Protein AF-A0A610GBL5-F1 (afdb_monomer)

Solvent-accessible surface area (backbone atoms only — not comparable to full-atom values): 10624 Å² total; per-residue (Å²): 136,81,53,73,69,58,50,52,52,52,50,52,52,53,51,49,52,53,35,52,54,45,35,47,36,26,63,68,76,56,54,44,40,83,82,50,72,67,36,58,50,41,52,72,41,75,64,66,95,53,73,44,85,98,52,92,62,32,81,66,45,58,30,41,46,46,45,34,47,49,48,52,48,11,59,70,69,38,27,82,77,74,44,53,68,66,57,16,37,18,52,47,48,25,49,51,53,28,50,40,50,48,49,25,48,46,35,53,29,46,40,33,32,64,74,62,62,57,34,68,68,55,19,51,51,51,42,52,51,51,54,46,50,39,62,58,74,40,74,51,94,58,91,91,62,54,61,29,78,82,62,66,90,44,44,54,44,40,42,65,44,50,48,52,50,32,52,51,51,22,50,51,43,46,44,67,70,42,48,78,68,64,32,69,70,49,32,74,73,64,44,93,87,111

Sequence (194 aa):
MISFNKSKILTCGLFAIISAISLYFFLVSHPTVIISGDDWGNLTSTRALYPQWGIANPIKVMPELGYPLFAKLSTALIMPLGFGFLESFSIITAIFITILLSLFLHQLFQLFNVNLSAGFLRSSIFVVFFYASIFFIFLKEGNHENLYMLWEVNITCFYHYIAPALINSALSIFVIRNYRNFDVNILKRNGVWY

Radius of gyration: 19.19 Å; Cα contacts (8 Å, |Δi|>4): 189; chains: 1; bounding box: 52×37×55 Å

Structure (mmCIF, N/CA/C/O backbone):
data_AF-A0A610GBL5-F1
#
_entry.id   AF-A0A610GBL5-F1
#
loop_
_atom_site.group_PDB
_atom_site.id
_atom_site.type_symbol
_atom_site.label_atom_id
_atom_site.label_alt_id
_atom_site.label_comp_id
_atom_site.label_asym_id
_atom_site.label_entity_id
_atom_site.label_seq_id
_atom_site.pdbx_PDB_ins_code
_atom_site.Cartn_x
_atom_site.Cartn_y
_atom_site.Cartn_z
_atom_site.occupancy
_atom_site.B_iso_or_equiv
_atom_site.auth_seq_id
_atom_site.auth_comp_id
_atom_site.auth_asym_id
_atom_site.auth_atom_id
_atom_site.pdbx_PDB_model_num
ATOM 1 N N . MET A 1 1 ? -5.645 7.699 31.328 1.00 49.62 1 MET A N 1
ATOM 2 C CA . MET A 1 1 ? -6.366 8.306 30.185 1.00 49.62 1 MET A CA 1
ATOM 3 C C . MET A 1 1 ? -5.338 9.017 29.310 1.00 49.62 1 MET A C 1
ATOM 5 O O . MET A 1 1 ? -4.659 9.903 29.810 1.00 49.62 1 MET A O 1
ATOM 9 N N . ILE A 1 2 ? -5.117 8.578 28.068 1.00 58.38 2 ILE A N 1
ATOM 10 C CA . ILE A 1 2 ? -4.202 9.265 27.136 1.00 58.38 2 ILE A CA 1
ATOM 11 C C . ILE A 1 2 ? -4.967 10.463 26.556 1.00 58.38 2 ILE A C 1
ATOM 13 O O . ILE A 1 2 ? -6.107 10.292 26.133 1.00 58.38 2 ILE A O 1
ATOM 17 N N . SER A 1 3 ? -4.379 11.664 26.550 1.00 68.88 3 SER A N 1
ATOM 18 C CA . SER A 1 3 ? -5.025 12.829 25.929 1.00 68.88 3 SER A CA 1
ATOM 19 C C . SER A 1 3 ? -5.222 12.600 24.424 1.00 68.88 3 SER A C 1
ATOM 21 O O . SER A 1 3 ? -4.402 11.946 23.776 1.00 68.88 3 SER A O 1
ATOM 23 N N . PHE A 1 4 ? -6.300 13.143 23.850 1.00 67.50 4 PHE A N 1
ATOM 24 C CA . PHE A 1 4 ? -6.658 12.936 22.438 1.00 67.50 4 PHE A CA 1
ATOM 25 C C . PHE A 1 4 ? -5.490 13.235 21.480 1.00 67.50 4 PHE A C 1
ATOM 27 O O . PHE A 1 4 ? -5.189 12.445 20.584 1.00 67.50 4 PHE A O 1
ATOM 34 N N . ASN A 1 5 ? -4.756 14.321 21.739 1.00 76.69 5 ASN A N 1
ATOM 35 C CA . ASN A 1 5 ? -3.609 14.723 20.927 1.00 76.69 5 ASN A CA 1
ATOM 36 C C . ASN A 1 5 ? -2.437 13.727 21.033 1.00 76.69 5 ASN A C 1
ATOM 38 O O . ASN A 1 5 ? -1.815 13.373 20.033 1.00 76.69 5 ASN A O 1
ATOM 42 N N . LYS A 1 6 ? -2.189 13.184 22.233 1.00 79.50 6 LYS A N 1
ATOM 43 C CA . LYS A 1 6 ? -1.160 12.160 22.461 1.00 79.50 6 LYS A CA 1
ATOM 44 C C . LYS A 1 6 ? -1.513 10.842 21.763 1.00 79.50 6 LYS A C 1
ATOM 46 O O . LYS A 1 6 ? -0.636 10.223 21.176 1.00 79.50 6 LYS A O 1
ATOM 51 N N . SER A 1 7 ? -2.787 10.444 21.758 1.00 80.50 7 SER A N 1
ATOM 52 C CA . SER A 1 7 ? -3.253 9.247 21.038 1.00 80.50 7 SER A CA 1
ATOM 53 C C . SER A 1 7 ? -3.040 9.367 19.524 1.00 80.50 7 SER A C 1
ATOM 55 O O . SER A 1 7 ? -2.555 8.435 18.882 1.00 80.50 7 SER A O 1
ATOM 57 N N . LYS A 1 8 ? -3.321 10.545 18.952 1.00 86.81 8 LYS A N 1
ATOM 58 C CA . LYS A 1 8 ? -3.101 10.815 17.526 1.00 86.81 8 LYS A CA 1
ATOM 59 C C . LYS A 1 8 ? -1.619 10.730 17.154 1.00 86.81 8 LYS A C 1
ATOM 61 O O . LYS A 1 8 ? -1.282 10.038 16.200 1.00 86.81 8 LYS A O 1
ATOM 66 N N . ILE A 1 9 ? -0.741 11.360 17.938 1.00 92.19 9 ILE A N 1
ATOM 67 C CA . ILE A 1 9 ? 0.716 11.304 17.727 1.00 92.19 9 ILE A CA 1
ATOM 68 C C . ILE A 1 9 ? 1.224 9.860 17.799 1.00 92.19 9 ILE A C 1
ATOM 70 O O . ILE A 1 9 ? 1.968 9.430 16.923 1.00 92.19 9 ILE A O 1
ATOM 74 N N . LEU A 1 10 ? 0.788 9.093 18.802 1.00 93.19 10 LEU A N 1
ATOM 75 C CA . LEU A 1 10 ? 1.173 7.686 18.943 1.00 93.19 10 LEU A CA 1
ATOM 76 C C . LEU A 1 10 ? 0.673 6.830 17.773 1.00 93.19 10 LEU A C 1
ATOM 78 O O . LEU A 1 10 ? 1.396 5.955 17.306 1.00 93.19 10 LEU A O 1
ATOM 82 N N . THR A 1 11 ? -0.531 7.106 17.268 1.00 93.19 11 THR A N 1
ATOM 83 C CA . THR A 1 11 ? -1.074 6.437 16.077 1.00 93.19 11 THR A CA 1
ATOM 84 C C . THR A 1 11 ? -0.221 6.755 14.846 1.00 93.19 11 THR A C 1
ATOM 86 O O . THR A 1 11 ? 0.186 5.841 14.136 1.00 93.19 11 THR A O 1
ATOM 89 N N . CYS A 1 12 ? 0.118 8.029 14.615 1.00 94.69 12 CYS A N 1
ATOM 90 C CA . CYS A 1 12 ? 1.006 8.418 13.516 1.00 94.69 12 CYS A CA 1
ATOM 91 C C . CYS A 1 12 ? 2.384 7.755 13.635 1.00 94.69 12 CYS A C 1
ATOM 93 O O . CYS A 1 12 ? 2.897 7.247 12.643 1.00 94.69 12 CYS A O 1
ATOM 95 N N . GLY A 1 13 ? 2.957 7.713 14.842 1.00 96.62 13 GLY A N 1
ATOM 96 C CA . GLY A 1 13 ? 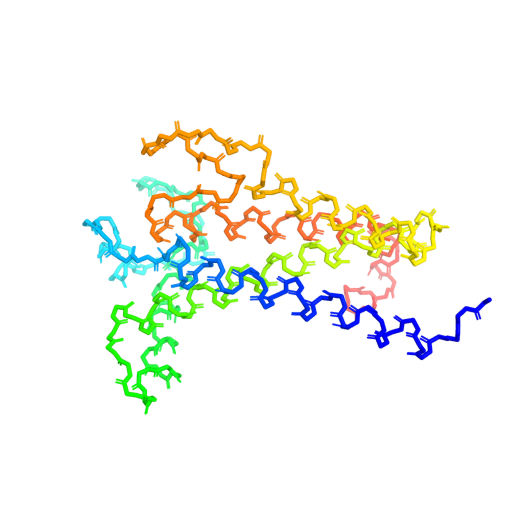4.232 7.043 15.101 1.00 96.62 13 GLY A CA 1
ATOM 97 C C . GLY A 1 13 ? 4.187 5.549 14.775 1.00 96.62 13 GLY A C 1
ATOM 98 O O . GLY A 1 13 ? 5.071 5.050 14.084 1.00 96.62 13 GLY A O 1
ATOM 99 N N . LEU A 1 14 ? 3.126 4.849 15.192 1.00 96.25 14 LEU A N 1
ATOM 100 C CA . LEU A 1 14 ? 2.917 3.434 14.868 1.00 96.25 14 LEU A CA 1
ATOM 101 C C . LEU A 1 14 ? 2.904 3.193 13.351 1.00 96.25 14 LEU A C 1
ATOM 103 O O . LEU A 1 14 ? 3.637 2.338 12.858 1.00 96.25 14 LEU A O 1
ATOM 107 N N . PHE A 1 15 ? 2.103 3.956 12.604 1.00 97.31 15 PHE A N 1
ATOM 108 C CA . PHE A 1 15 ? 1.987 3.776 11.154 1.00 97.31 15 PHE A CA 1
ATOM 109 C C . PHE A 1 15 ? 3.223 4.244 10.383 1.00 97.31 15 PHE A C 1
ATOM 111 O O . PHE A 1 15 ? 3.525 3.668 9.340 1.00 97.31 15 PHE A O 1
ATOM 118 N N . ALA A 1 16 ? 3.976 5.219 10.898 1.00 97.06 16 ALA A N 1
ATOM 119 C CA . ALA A 1 16 ? 5.267 5.600 10.333 1.00 97.06 16 ALA A CA 1
ATOM 120 C C . ALA A 1 16 ? 6.283 4.455 10.457 1.00 97.06 16 ALA A C 1
ATOM 122 O O . ALA A 1 16 ? 6.958 4.137 9.482 1.00 97.06 16 ALA A O 1
ATOM 123 N N . ILE A 1 17 ? 6.337 3.785 11.615 1.00 96.88 17 ILE A N 1
ATOM 124 C CA . ILE A 1 17 ? 7.208 2.621 11.833 1.00 96.88 17 ILE A CA 1
ATOM 125 C C . ILE A 1 17 ? 6.797 1.457 10.923 1.00 96.88 17 ILE A C 1
ATOM 127 O O . ILE A 1 17 ? 7.646 0.905 10.229 1.00 96.88 17 ILE A O 1
ATOM 131 N N . ILE A 1 18 ? 5.503 1.115 10.874 1.00 96.00 18 ILE A N 1
ATOM 132 C CA . ILE A 1 18 ? 4.984 0.058 9.985 1.00 96.00 18 ILE A CA 1
ATOM 133 C C . ILE A 1 18 ? 5.337 0.357 8.524 1.00 96.00 18 ILE A C 1
ATOM 135 O O . ILE A 1 18 ? 5.847 -0.517 7.824 1.00 96.00 18 ILE A O 1
ATOM 139 N N . SER A 1 19 ? 5.125 1.599 8.080 1.00 97.06 19 SER A N 1
ATOM 140 C CA . SER A 1 19 ? 5.459 2.024 6.717 1.00 97.06 19 SER A CA 1
ATOM 141 C C . SER A 1 19 ? 6.959 1.932 6.445 1.00 97.06 19 SER A C 1
ATOM 143 O O . SER A 1 19 ? 7.347 1.439 5.395 1.00 97.06 19 SER A O 1
ATOM 145 N N . ALA A 1 20 ? 7.811 2.354 7.382 1.00 96.75 20 ALA A N 1
ATOM 146 C CA . ALA A 1 20 ? 9.262 2.293 7.218 1.00 96.75 20 ALA A CA 1
ATOM 147 C C . ALA A 1 20 ? 9.769 0.847 7.091 1.00 96.75 20 ALA A C 1
ATOM 149 O O . ALA A 1 20 ? 10.575 0.557 6.210 1.00 96.75 20 ALA A O 1
ATOM 150 N N . ILE A 1 21 ? 9.259 -0.067 7.925 1.00 94.94 21 ILE A N 1
ATOM 151 C CA . ILE A 1 21 ? 9.605 -1.495 7.858 1.00 94.94 21 ILE A CA 1
ATOM 152 C C . ILE A 1 21 ? 9.108 -2.102 6.540 1.00 94.94 21 ILE A C 1
ATOM 154 O O . ILE A 1 21 ? 9.864 -2.799 5.871 1.00 94.94 21 ILE A O 1
ATOM 158 N N . SER A 1 22 ? 7.864 -1.811 6.145 1.00 94.44 22 SER A N 1
ATOM 159 C CA . SER A 1 22 ? 7.277 -2.307 4.890 1.00 94.44 22 SER A CA 1
ATOM 160 C C . SER A 1 22 ? 8.059 -1.817 3.674 1.00 94.44 22 SER A C 1
ATOM 162 O O . SER A 1 22 ? 8.362 -2.589 2.769 1.00 94.44 22 SER A O 1
ATOM 164 N N . LEU A 1 23 ? 8.432 -0.536 3.671 1.00 95.31 23 LEU A N 1
ATOM 165 C CA . LEU A 1 23 ? 9.191 0.068 2.587 1.00 95.31 23 LEU A CA 1
ATOM 166 C C . LEU A 1 23 ? 10.589 -0.544 2.494 1.00 95.31 23 LEU A C 1
ATOM 168 O O . LEU A 1 23 ? 11.016 -0.912 1.406 1.00 95.31 23 LEU A O 1
ATOM 172 N N . TYR A 1 24 ? 11.281 -0.719 3.624 1.00 93.69 24 TYR A N 1
ATOM 173 C CA . TYR A 1 24 ? 12.561 -1.428 3.653 1.00 93.69 24 TYR A CA 1
ATOM 174 C C . TYR A 1 24 ? 12.425 -2.854 3.104 1.00 93.69 24 TYR A C 1
ATOM 176 O O . TYR A 1 24 ? 13.243 -3.290 2.295 1.00 93.69 24 TYR A O 1
ATOM 184 N N . PHE A 1 25 ? 11.366 -3.565 3.493 1.00 91.12 25 PHE A N 1
ATOM 185 C CA . PHE A 1 25 ? 11.106 -4.916 3.018 1.00 91.12 25 PHE A CA 1
ATOM 186 C C . PHE A 1 25 ? 10.945 -4.963 1.489 1.00 91.12 25 PHE A C 1
ATOM 188 O O . PHE A 1 25 ? 11.657 -5.721 0.835 1.00 91.12 25 PHE A O 1
ATOM 195 N N . PHE A 1 26 ? 10.093 -4.111 0.908 1.00 91.62 26 PHE A N 1
ATOM 196 C CA . PHE A 1 26 ? 9.844 -4.079 -0.541 1.00 91.62 26 PHE A CA 1
ATOM 197 C C . PHE A 1 26 ? 10.932 -3.386 -1.372 1.00 91.62 26 PHE A C 1
ATOM 199 O O . PHE A 1 26 ? 10.896 -3.483 -2.593 1.00 91.62 26 PHE A O 1
ATOM 206 N N . LEU A 1 27 ? 11.887 -2.686 -0.755 1.00 92.56 27 LEU A N 1
ATOM 207 C CA . LEU A 1 27 ? 13.039 -2.108 -1.460 1.00 92.56 27 LEU A CA 1
ATOM 208 C C . LEU A 1 27 ? 14.280 -3.000 -1.395 1.00 92.56 27 LEU A C 1
ATOM 210 O O . LEU A 1 27 ? 15.041 -3.051 -2.356 1.00 92.56 27 LEU A O 1
ATOM 214 N N . VAL A 1 28 ? 14.505 -3.667 -0.261 1.00 89.19 28 VAL A N 1
ATOM 215 C CA . VAL A 1 28 ? 15.781 -4.336 0.035 1.00 89.19 28 VAL A CA 1
ATOM 216 C C . VAL A 1 28 ? 15.618 -5.843 0.179 1.00 89.19 28 VAL A C 1
ATOM 218 O O . VAL A 1 28 ? 16.390 -6.595 -0.403 1.00 89.19 28 VAL A O 1
ATOM 221 N N . SER A 1 29 ? 14.634 -6.304 0.957 1.00 86.19 29 SER A N 1
ATOM 222 C CA . SER A 1 29 ? 14.498 -7.736 1.276 1.00 86.19 29 SER A CA 1
ATOM 223 C C . SER A 1 29 ? 13.831 -8.531 0.152 1.00 86.19 29 SER A C 1
ATOM 225 O O . SER A 1 29 ? 14.249 -9.644 -0.148 1.00 86.19 29 SER A O 1
ATOM 227 N N . HIS A 1 30 ? 12.796 -7.963 -0.468 1.00 85.94 30 HIS A N 1
ATOM 228 C CA . HIS A 1 30 ? 12.044 -8.580 -1.557 1.00 85.94 30 HIS A CA 1
ATOM 229 C C . HIS A 1 30 ? 11.631 -7.517 -2.593 1.00 85.94 30 HIS A C 1
ATOM 231 O O . HIS A 1 30 ? 10.461 -7.120 -2.645 1.00 85.94 30 HIS A O 1
ATOM 237 N N . PRO A 1 31 ? 12.593 -7.006 -3.386 1.00 85.88 31 PRO A N 1
ATOM 238 C CA . PRO A 1 31 ? 12.362 -5.894 -4.298 1.00 85.88 31 PRO A CA 1
ATOM 239 C C . PRO A 1 31 ? 11.321 -6.213 -5.376 1.00 85.88 31 PRO A C 1
ATOM 241 O O . PRO A 1 31 ? 11.353 -7.274 -5.998 1.00 85.88 31 PRO A O 1
ATOM 244 N N . THR A 1 32 ? 10.414 -5.269 -5.634 1.00 85.56 32 THR A N 1
ATOM 245 C CA . THR A 1 32 ? 9.395 -5.387 -6.689 1.00 85.56 32 THR A CA 1
ATOM 246 C C . THR A 1 32 ? 9.985 -4.997 -8.043 1.00 85.56 32 THR A C 1
ATOM 248 O O . THR A 1 32 ? 9.971 -3.828 -8.417 1.00 85.56 32 THR A O 1
ATOM 251 N N . VAL A 1 33 ? 10.534 -5.958 -8.784 1.00 88.06 33 VAL A N 1
ATOM 252 C CA . VAL A 1 33 ? 11.268 -5.701 -10.037 1.00 88.06 33 VAL A CA 1
ATOM 253 C C . VAL A 1 33 ? 10.574 -6.281 -11.267 1.00 88.06 33 VAL A C 1
ATOM 255 O O . VAL A 1 33 ? 9.900 -7.305 -11.194 1.00 88.06 33 VAL A O 1
ATOM 258 N N . ILE A 1 34 ? 10.771 -5.623 -12.413 1.00 89.88 34 ILE A N 1
ATOM 259 C CA . ILE A 1 34 ? 10.395 -6.133 -13.739 1.00 89.88 34 ILE A CA 1
ATOM 260 C C . ILE A 1 34 ? 11.325 -7.294 -14.083 1.00 89.88 34 ILE A C 1
ATOM 262 O O . ILE A 1 34 ? 12.538 -7.101 -14.161 1.00 89.88 34 ILE A O 1
ATOM 266 N N . ILE A 1 35 ? 10.760 -8.477 -14.320 1.00 88.69 35 ILE A N 1
ATOM 267 C CA . ILE A 1 35 ? 11.544 -9.700 -14.555 1.00 88.69 35 ILE A CA 1
ATOM 268 C C . ILE A 1 35 ? 11.027 -10.550 -15.715 1.00 88.69 35 ILE A C 1
ATOM 270 O O . ILE A 1 35 ? 11.721 -11.464 -16.154 1.00 88.69 35 ILE A O 1
ATOM 274 N N . SER A 1 36 ? 9.829 -10.273 -16.230 1.00 88.81 36 SER A N 1
ATOM 275 C CA . SER A 1 36 ? 9.162 -11.128 -17.212 1.00 88.81 36 SER A CA 1
ATOM 276 C C . SER A 1 36 ? 8.648 -10.359 -18.430 1.00 88.81 36 SER A C 1
ATOM 278 O O . SER A 1 36 ? 8.439 -9.147 -18.394 1.00 88.81 36 SER A O 1
ATOM 280 N N . GLY A 1 37 ? 8.399 -11.083 -19.526 1.00 86.62 37 GLY A N 1
ATOM 281 C CA . GLY A 1 37 ? 7.731 -10.520 -20.704 1.00 86.62 37 GLY A CA 1
ATOM 282 C C . GLY A 1 37 ? 6.305 -10.033 -20.415 1.00 86.62 37 GLY A C 1
ATOM 283 O O . GLY A 1 37 ? 5.854 -9.089 -21.057 1.00 86.62 37 GLY A O 1
ATOM 284 N N . ASP A 1 38 ? 5.629 -10.618 -19.420 1.00 85.06 38 ASP A N 1
ATOM 285 C CA . ASP A 1 38 ? 4.313 -10.159 -18.956 1.00 85.06 38 ASP A CA 1
ATOM 286 C C . ASP A 1 38 ? 4.405 -8.748 -18.353 1.00 85.06 38 ASP A C 1
ATOM 288 O O . ASP A 1 38 ? 3.589 -7.883 -18.667 1.00 85.06 38 ASP A O 1
ATOM 292 N N . ASP A 1 39 ? 5.470 -8.460 -17.598 1.00 89.06 39 ASP A N 1
ATOM 293 C CA . ASP A 1 39 ? 5.719 -7.117 -17.065 1.00 89.06 39 ASP A CA 1
ATOM 294 C C . ASP A 1 39 ? 5.905 -6.083 -18.182 1.00 89.06 39 ASP A C 1
ATOM 296 O O . ASP A 1 39 ? 5.305 -5.010 -18.159 1.00 89.06 39 ASP A O 1
ATOM 300 N N . TRP A 1 40 ? 6.684 -6.407 -19.211 1.00 88.25 40 TRP A N 1
ATOM 301 C CA . TRP A 1 40 ? 6.863 -5.508 -20.354 1.00 88.25 40 TRP A CA 1
ATOM 302 C C . TRP A 1 40 ? 5.579 -5.331 -21.182 1.00 88.25 40 TRP A C 1
ATOM 304 O O . TRP A 1 40 ? 5.294 -4.231 -21.666 1.00 88.25 40 TRP A O 1
ATOM 314 N N . GLY A 1 41 ? 4.772 -6.386 -21.315 1.00 86.44 41 GLY A N 1
ATOM 315 C CA . GLY A 1 41 ? 3.483 -6.337 -22.005 1.00 86.44 41 GLY A CA 1
ATOM 316 C C . GLY A 1 41 ? 2.478 -5.418 -21.308 1.00 86.44 41 GLY A C 1
ATOM 317 O O . GLY A 1 41 ? 1.871 -4.560 -21.955 1.00 86.44 41 GLY A O 1
ATOM 318 N N . ASN A 1 42 ? 2.341 -5.532 -19.985 1.00 84.69 42 ASN A N 1
ATOM 319 C CA . ASN A 1 42 ? 1.413 -4.704 -19.209 1.00 84.69 42 ASN A CA 1
ATOM 320 C C . ASN A 1 42 ? 1.876 -3.242 -19.085 1.00 84.69 42 ASN A C 1
ATOM 322 O O . ASN A 1 42 ? 1.046 -2.355 -18.918 1.00 84.69 42 ASN A O 1
ATOM 326 N N . LEU A 1 43 ? 3.179 -2.956 -19.212 1.00 85.06 43 LEU A N 1
ATOM 327 C CA . LEU A 1 43 ? 3.709 -1.582 -19.253 1.00 85.06 43 LEU A CA 1
ATOM 328 C C . LEU A 1 43 ? 3.237 -0.794 -20.479 1.00 85.06 43 LEU A C 1
ATOM 330 O O . LEU A 1 43 ? 3.023 0.417 -20.410 1.00 85.06 43 LEU A O 1
ATOM 334 N N . THR A 1 44 ? 3.134 -1.478 -21.616 1.00 80.56 44 THR A N 1
ATOM 335 C CA . THR A 1 44 ? 2.843 -0.865 -22.920 1.00 80.56 44 THR A CA 1
ATOM 336 C C . THR A 1 44 ? 1.363 -0.927 -23.282 1.00 80.56 44 THR A C 1
ATOM 338 O O . THR A 1 44 ? 0.888 -0.128 -24.089 1.00 80.56 44 THR A O 1
ATOM 341 N N . SER A 1 45 ? 0.623 -1.844 -22.663 1.00 76.69 45 SER A N 1
ATOM 342 C CA . SER A 1 45 ? -0.801 -2.035 -22.906 1.00 76.69 45 SER A CA 1
ATOM 343 C C . SER A 1 45 ? -1.632 -1.079 -22.056 1.00 76.69 45 SER A C 1
ATOM 345 O O . SER A 1 45 ? -1.584 -1.124 -20.831 1.00 76.69 45 SER A O 1
ATOM 347 N N . THR A 1 46 ? -2.445 -0.244 -22.700 1.00 72.00 46 THR A N 1
ATOM 348 C CA . THR A 1 46 ? -3.505 0.523 -22.035 1.00 72.00 46 THR A CA 1
ATOM 349 C C . THR A 1 46 ? -4.870 0.024 -22.498 1.00 72.00 46 THR A C 1
ATOM 351 O O . THR A 1 46 ? -5.057 -0.350 -23.658 1.00 72.00 46 THR A O 1
ATOM 354 N N . ARG A 1 47 ? -5.841 -0.015 -21.584 1.00 71.12 47 ARG A N 1
ATOM 355 C CA . ARG A 1 47 ? -7.232 -0.397 -21.874 1.00 71.12 47 ARG A CA 1
ATOM 356 C C . ARG A 1 47 ? -8.206 0.595 -21.253 1.00 71.12 47 ARG A C 1
ATOM 358 O O . ARG A 1 47 ? -7.819 1.500 -20.518 1.00 71.12 47 ARG A O 1
ATOM 365 N N . ALA A 1 48 ? -9.479 0.458 -21.606 1.00 74.06 48 ALA A N 1
ATOM 366 C CA . ALA A 1 48 ? -10.522 1.321 -21.080 1.00 74.06 48 ALA A CA 1
ATOM 367 C C . ALA A 1 48 ? -10.876 0.976 -19.619 1.00 74.06 48 ALA A C 1
ATOM 369 O O . ALA A 1 48 ? -10.701 -0.155 -19.178 1.00 74.06 48 ALA A O 1
ATOM 370 N N . LEU A 1 49 ? -11.433 1.953 -18.893 1.00 73.62 49 LEU A N 1
ATOM 371 C CA . LEU A 1 49 ? -11.887 1.877 -17.490 1.00 73.62 49 LEU A CA 1
ATOM 372 C C . LEU A 1 49 ? -13.142 0.994 -17.274 1.00 73.62 49 LEU A C 1
ATOM 374 O O . LEU A 1 49 ? -13.950 1.263 -16.388 1.00 73.62 49 LEU A O 1
ATOM 378 N N . TYR A 1 50 ? -13.359 -0.032 -18.094 1.00 77.56 50 TYR A N 1
ATOM 379 C CA . TYR A 1 50 ? -14.516 -0.920 -17.994 1.00 77.56 50 TYR A CA 1
ATOM 380 C C . TYR A 1 50 ? -14.144 -2.361 -18.362 1.00 77.56 50 TYR A C 1
ATOM 382 O O . TYR A 1 50 ? -13.224 -2.557 -19.158 1.00 77.56 50 TYR A O 1
ATOM 390 N N . PRO A 1 51 ? -14.859 -3.371 -17.828 1.00 77.94 51 PRO A N 1
ATOM 391 C CA . PRO A 1 51 ? -14.660 -4.760 -18.222 1.00 77.94 51 PRO A CA 1
ATOM 392 C C . PRO A 1 51 ? -14.823 -4.941 -19.730 1.00 77.94 51 PRO A C 1
ATOM 394 O O . PRO A 1 51 ? -15.814 -4.504 -20.319 1.00 77.94 51 PRO A O 1
ATOM 397 N N . GLN A 1 52 ? -13.858 -5.597 -20.361 1.00 79.50 52 GLN A N 1
ATOM 398 C CA . GLN A 1 52 ? -13.818 -5.772 -21.808 1.00 79.50 52 GLN A CA 1
ATOM 399 C C . GLN A 1 52 ? -13.967 -7.259 -22.144 1.00 79.50 52 GLN A C 1
ATOM 401 O O . GLN A 1 52 ? -13.156 -8.091 -21.747 1.00 79.50 52 GLN A O 1
ATOM 406 N N . TRP A 1 53 ? -15.028 -7.607 -22.869 1.00 82.00 53 TRP A N 1
ATOM 407 C CA . TRP A 1 53 ? -15.346 -8.990 -23.224 1.00 82.00 53 TRP A CA 1
ATOM 408 C C . TRP A 1 53 ? -14.374 -9.566 -24.265 1.00 82.00 53 TRP A C 1
ATOM 410 O O . TRP A 1 53 ? -13.894 -8.851 -25.140 1.00 82.00 53 TRP A O 1
ATOM 420 N N . GLY A 1 54 ? -14.122 -10.878 -24.198 1.00 81.56 54 GLY A N 1
ATOM 421 C CA . GLY A 1 54 ? -13.372 -11.613 -25.229 1.00 81.56 54 GLY A CA 1
ATOM 422 C C . GLY A 1 54 ? -11.845 -11.483 -25.174 1.00 81.56 54 GLY A C 1
ATOM 423 O O . GLY A 1 54 ? -11.169 -11.958 -26.081 1.00 81.56 54 GLY A O 1
ATOM 424 N N . ILE A 1 55 ? -11.291 -10.874 -24.123 1.00 78.75 55 ILE A N 1
ATOM 425 C CA . ILE A 1 55 ? -9.840 -10.728 -23.929 1.00 78.75 55 ILE A CA 1
ATOM 426 C C . ILE A 1 55 ? -9.336 -11.558 -22.746 1.00 78.75 55 ILE A C 1
ATOM 428 O O . ILE A 1 55 ? -10.109 -11.994 -21.893 1.00 78.75 55 ILE A O 1
ATOM 432 N N . ALA A 1 56 ? -8.014 -11.713 -22.650 1.00 70.56 56 ALA A N 1
ATOM 433 C CA . ALA A 1 56 ? -7.379 -12.238 -21.448 1.00 70.56 56 ALA A CA 1
ATOM 434 C C . ALA A 1 56 ? -7.649 -11.307 -20.250 1.00 70.56 56 ALA A C 1
ATOM 436 O O . ALA A 1 56 ? -7.307 -10.124 -20.301 1.00 70.56 56 ALA A O 1
ATOM 437 N N . ASN A 1 57 ? -8.233 -11.868 -19.184 1.00 73.81 57 ASN A N 1
ATOM 438 C CA . ASN A 1 57 ? -8.607 -11.191 -17.935 1.00 73.81 57 ASN A CA 1
ATOM 439 C C . ASN A 1 57 ? -9.646 -10.055 -18.086 1.00 73.81 57 ASN A C 1
ATOM 441 O O . ASN A 1 57 ? -9.380 -8.920 -17.700 1.00 73.81 57 ASN A O 1
ATOM 445 N N . PRO A 1 58 ? -10.867 -10.348 -18.566 1.00 69.69 58 PRO A N 1
ATOM 446 C CA . PRO A 1 58 ? -11.859 -9.336 -18.952 1.00 69.69 58 PRO A CA 1
ATOM 447 C C . PRO A 1 58 ? -12.380 -8.471 -17.791 1.00 69.69 58 PRO A C 1
ATOM 449 O O . PRO A 1 58 ? -12.966 -7.419 -18.028 1.00 69.69 58 PRO A O 1
ATOM 452 N N . ILE A 1 59 ? -12.188 -8.918 -16.545 1.00 68.62 59 ILE A N 1
ATOM 453 C CA . ILE A 1 59 ? -12.631 -8.231 -15.322 1.00 68.62 59 ILE A CA 1
ATOM 454 C C . ILE A 1 59 ? -11.524 -7.416 -14.637 1.00 68.62 59 ILE A C 1
ATOM 456 O O . ILE A 1 59 ? -11.809 -6.702 -13.676 1.00 68.62 59 ILE A O 1
ATOM 460 N N . LYS A 1 60 ? -10.265 -7.539 -15.077 1.00 70.50 60 LYS A N 1
ATOM 461 C CA . LYS A 1 60 ? -9.160 -6.753 -14.523 1.00 70.50 60 LYS A CA 1
ATOM 462 C C . LYS A 1 60 ? -9.223 -5.359 -15.154 1.00 70.50 60 LYS A C 1
ATOM 464 O O . LYS A 1 60 ? -9.289 -5.225 -16.369 1.00 70.50 60 LYS A O 1
ATOM 469 N N . VAL A 1 61 ? -9.365 -4.345 -14.299 1.00 62.84 61 VAL A N 1
ATOM 470 C CA . VAL A 1 61 ? -9.465 -2.926 -14.704 1.00 62.84 61 VAL A CA 1
ATOM 471 C C . VAL A 1 61 ? -8.350 -2.097 -14.067 1.00 62.84 61 VAL A C 1
ATOM 473 O O . VAL A 1 61 ? -7.873 -1.124 -14.645 1.00 62.84 61 VAL A O 1
ATOM 476 N N . MET A 1 62 ? -7.938 -2.457 -12.847 1.00 69.00 62 MET A N 1
ATOM 477 C CA . MET A 1 62 ? -6.895 -1.738 -12.123 1.00 69.00 62 MET A CA 1
ATOM 478 C C . MET A 1 62 ? -5.508 -1.845 -12.772 1.00 69.00 62 MET A C 1
ATOM 480 O O . MET A 1 62 ? -4.842 -0.812 -12.854 1.00 69.00 62 MET A O 1
ATOM 484 N N . PRO A 1 63 ? -5.018 -3.019 -13.199 1.00 59.28 63 PRO A N 1
ATOM 485 C CA . PRO A 1 63 ? -3.630 -3.095 -13.620 1.00 59.28 63 PRO A CA 1
ATOM 486 C C . PRO A 1 63 ? -3.342 -2.480 -14.985 1.00 59.28 63 PRO A C 1
ATOM 488 O O . PRO A 1 63 ? -2.296 -1.866 -15.154 1.00 59.28 63 PRO A O 1
ATOM 491 N N . GLU A 1 64 ? -4.289 -2.515 -15.914 1.00 62.66 64 GLU A N 1
ATOM 492 C CA . GLU A 1 64 ? -4.143 -1.984 -17.276 1.00 62.66 64 GLU A CA 1
ATOM 493 C C . GLU A 1 64 ? -4.140 -0.444 -17.330 1.00 62.66 64 GLU A C 1
ATOM 495 O O . GLU A 1 64 ? -3.925 0.164 -18.381 1.00 62.66 64 GLU A O 1
ATOM 500 N N . LEU A 1 65 ? -4.375 0.193 -16.180 1.00 68.81 65 LEU A N 1
ATOM 501 C CA . LEU A 1 65 ? -4.310 1.639 -15.978 1.00 68.81 65 LEU A CA 1
ATOM 502 C C . LEU A 1 65 ? -3.292 2.009 -14.912 1.00 68.81 65 LEU A C 1
ATOM 504 O O . LEU A 1 65 ? -2.508 2.931 -15.114 1.00 68.81 65 LEU A O 1
ATOM 508 N N . GLY A 1 66 ? -3.282 1.283 -13.795 1.00 78.00 66 GLY A N 1
ATOM 509 C CA . GLY A 1 66 ? -2.338 1.482 -12.707 1.00 78.00 66 GLY A CA 1
ATOM 510 C C . GLY A 1 66 ? -0.910 1.251 -13.174 1.00 78.00 66 GLY A C 1
ATOM 511 O O . GLY A 1 66 ? -0.061 2.112 -12.985 1.00 78.00 66 GLY A O 1
ATOM 512 N N . TYR A 1 67 ? -0.639 0.146 -13.857 1.00 84.44 67 TYR A N 1
ATOM 513 C CA . TYR A 1 67 ? 0.725 -0.225 -14.208 1.00 84.44 67 TYR A CA 1
ATOM 514 C C . TYR A 1 67 ? 1.404 0.791 -15.153 1.00 84.44 67 TYR A C 1
ATOM 516 O O . TYR A 1 67 ? 2.459 1.325 -14.788 1.00 84.44 67 TYR A O 1
ATOM 524 N N . PRO A 1 68 ? 0.781 1.213 -16.277 1.00 88.06 68 PRO A N 1
ATOM 525 C CA . PRO A 1 68 ? 1.336 2.278 -17.117 1.00 88.06 68 PRO A CA 1
ATOM 526 C C . PRO A 1 68 ? 1.338 3.655 -16.432 1.00 88.06 68 PRO A C 1
ATOM 528 O O . PRO A 1 68 ? 2.217 4.478 -16.695 1.00 88.06 68 PRO A O 1
ATOM 531 N N . LEU A 1 69 ? 0.368 3.940 -15.552 1.00 89.00 69 LEU A N 1
ATOM 532 C CA . LEU A 1 69 ? 0.327 5.189 -14.785 1.00 89.00 69 LEU A CA 1
ATOM 533 C C . LEU A 1 69 ? 1.516 5.293 -13.828 1.00 89.00 69 LEU A C 1
ATOM 535 O O . LEU A 1 69 ? 2.209 6.308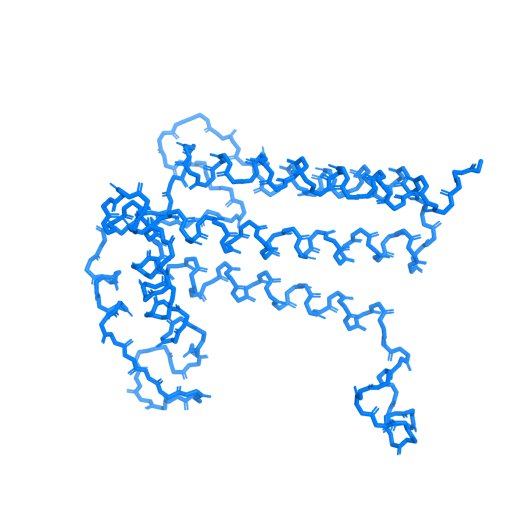 -13.827 1.00 89.00 69 LEU A O 1
ATOM 539 N N . PHE A 1 70 ? 1.774 4.254 -13.035 1.00 92.00 70 PHE A N 1
ATOM 540 C CA . PHE A 1 70 ? 2.880 4.243 -12.083 1.00 92.00 70 PHE A CA 1
ATOM 541 C C . PHE A 1 70 ? 4.240 4.225 -12.786 1.00 92.00 70 PHE A C 1
ATOM 543 O O . PHE A 1 70 ? 5.186 4.809 -12.267 1.00 92.00 70 PHE A O 1
ATOM 550 N N . ALA A 1 71 ? 4.331 3.681 -14.002 1.00 91.38 71 ALA A N 1
ATOM 551 C CA . ALA A 1 71 ? 5.524 3.819 -14.834 1.00 91.38 71 ALA A CA 1
ATOM 552 C C . ALA A 1 71 ? 5.763 5.273 -15.273 1.00 91.38 71 ALA A C 1
ATOM 554 O O . ALA A 1 71 ? 6.879 5.777 -15.200 1.00 91.38 71 ALA A O 1
ATOM 555 N N . LYS A 1 72 ? 4.710 6.003 -15.661 1.00 92.50 72 LYS A N 1
ATOM 556 C CA . LYS A 1 72 ? 4.833 7.443 -15.950 1.00 92.50 72 LYS A CA 1
ATOM 557 C C . LYS A 1 72 ? 5.204 8.240 -14.701 1.00 92.50 72 LYS A C 1
ATOM 559 O O . LYS A 1 72 ? 6.041 9.136 -14.774 1.00 92.50 72 LYS A O 1
ATOM 564 N N . LEU A 1 73 ? 4.599 7.913 -13.559 1.00 94.12 73 LEU A N 1
ATOM 565 C CA . LEU A 1 73 ? 4.911 8.559 -12.286 1.00 94.12 73 LEU A CA 1
ATOM 566 C C . LEU A 1 73 ? 6.351 8.268 -11.838 1.00 94.12 73 LEU A C 1
ATOM 568 O O . LEU A 1 73 ? 7.001 9.177 -11.333 1.00 94.12 73 LEU A O 1
ATOM 572 N N . SER A 1 74 ? 6.884 7.059 -12.053 1.00 95.06 74 SER A N 1
ATOM 573 C CA . SER A 1 74 ? 8.278 6.750 -11.706 1.00 95.06 74 SER A CA 1
ATOM 574 C C . SER A 1 74 ? 9.256 7.580 -12.532 1.00 95.06 74 SER A C 1
ATOM 576 O O . SER A 1 74 ? 10.190 8.161 -11.975 1.00 95.06 74 SER A O 1
ATOM 578 N N . THR A 1 75 ? 9.004 7.721 -13.835 1.00 95.19 75 THR A N 1
ATOM 579 C CA . THR A 1 75 ? 9.802 8.580 -14.716 1.00 95.19 75 THR A CA 1
ATOM 580 C C . THR A 1 75 ? 9.685 10.059 -14.353 1.00 95.19 75 THR A C 1
ATOM 582 O O . THR A 1 75 ? 10.673 10.779 -14.429 1.00 95.19 75 THR A O 1
ATOM 585 N N . ALA A 1 76 ? 8.506 10.526 -13.938 1.00 96.44 76 ALA A N 1
ATOM 586 C CA . ALA A 1 76 ? 8.290 11.933 -13.610 1.00 96.44 76 ALA A CA 1
ATOM 587 C C . ALA A 1 76 ? 8.8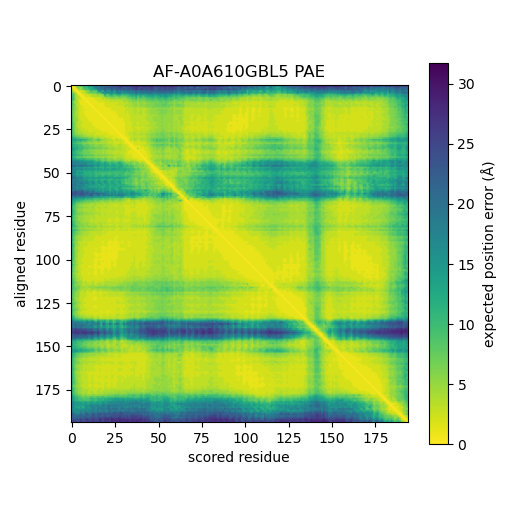09 12.334 -12.218 1.00 96.44 76 ALA A C 1
ATOM 589 O O . ALA A 1 76 ? 9.230 13.473 -12.038 1.00 96.44 76 ALA A O 1
ATOM 590 N N . LEU A 1 77 ? 8.749 11.433 -11.231 1.00 97.12 77 LEU A N 1
ATOM 591 C CA . LEU A 1 77 ? 9.001 11.760 -9.822 1.00 97.12 77 LEU A CA 1
ATOM 592 C C . LEU A 1 77 ? 10.317 11.195 -9.283 1.00 97.12 77 LEU A C 1
ATOM 594 O O . LEU A 1 77 ? 10.931 11.827 -8.429 1.00 97.12 77 LEU A O 1
ATOM 598 N N . ILE A 1 78 ? 10.741 10.014 -9.746 1.00 97.44 78 ILE A N 1
ATOM 599 C CA . ILE A 1 78 ? 11.874 9.285 -9.156 1.00 97.44 78 ILE A CA 1
ATOM 600 C C . ILE A 1 78 ? 13.118 9.371 -10.040 1.00 97.44 78 ILE A C 1
ATOM 602 O O . ILE A 1 78 ? 14.188 9.708 -9.541 1.00 97.44 78 ILE A O 1
ATOM 606 N N . MET A 1 79 ? 12.995 9.160 -11.355 1.00 97.69 79 MET A N 1
ATOM 607 C CA . MET A 1 79 ? 14.143 9.258 -12.273 1.00 97.69 79 MET A CA 1
ATOM 608 C C . MET A 1 79 ? 14.895 10.605 -12.217 1.00 97.69 79 MET A C 1
ATOM 610 O O . MET A 1 79 ? 16.124 10.577 -12.298 1.00 97.69 79 MET A 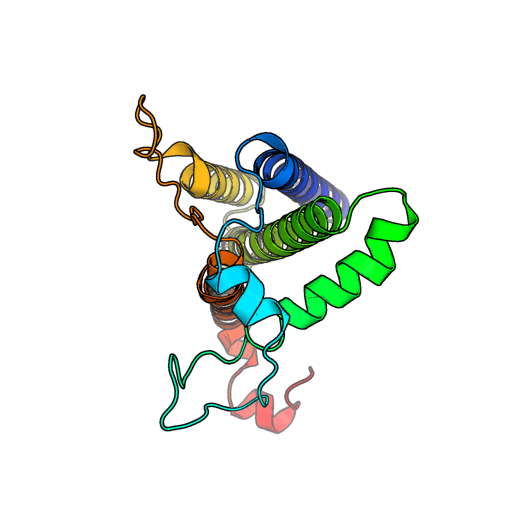O 1
ATOM 614 N N . PRO A 1 80 ? 14.248 11.778 -12.017 1.00 97.81 80 PRO A N 1
ATOM 615 C CA . PRO A 1 80 ? 14.965 13.049 -11.870 1.00 97.81 80 PRO A CA 1
ATOM 616 C C . PRO A 1 80 ? 15.924 13.102 -10.672 1.00 97.81 80 PRO A C 1
ATOM 618 O O . PRO A 1 80 ? 16.771 13.987 -10.613 1.00 97.81 80 PRO A O 1
ATOM 621 N N . LEU A 1 81 ? 15.812 12.160 -9.730 1.00 96.94 81 LEU A N 1
ATOM 622 C CA . LEU A 1 81 ? 16.716 12.017 -8.587 1.00 96.94 81 LEU A CA 1
ATOM 623 C C . LEU A 1 81 ? 17.998 11.231 -8.931 1.00 96.94 81 LEU A C 1
ATOM 625 O O . LEU A 1 81 ? 18.842 11.048 -8.058 1.00 96.94 81 LEU A O 1
ATOM 629 N N . GLY A 1 82 ? 18.157 10.774 -10.180 1.00 97.12 82 GLY A N 1
ATOM 630 C CA . GLY A 1 82 ? 19.348 10.068 -10.671 1.00 97.12 82 GLY A CA 1
ATOM 631 C C . GLY A 1 82 ? 19.209 8.545 -10.777 1.00 97.12 82 GLY A C 1
ATOM 632 O O . GLY A 1 82 ? 20.176 7.877 -11.137 1.00 97.12 82 GLY A O 1
ATOM 633 N N . PHE A 1 83 ? 18.028 7.991 -10.495 1.00 96.81 83 PHE A N 1
ATOM 634 C CA . PHE A 1 83 ? 17.767 6.551 -10.572 1.00 96.81 83 PHE A CA 1
ATOM 635 C C . PHE A 1 83 ? 17.471 6.081 -12.003 1.00 96.81 83 PHE A C 1
ATOM 637 O O . PHE A 1 83 ? 16.866 6.795 -12.808 1.00 96.81 83 PHE A O 1
ATOM 644 N N . GLY A 1 84 ? 17.831 4.830 -12.310 1.00 96.62 84 GLY A N 1
ATOM 645 C CA . GLY A 1 84 ? 17.449 4.183 -13.570 1.00 96.62 84 GLY A CA 1
ATOM 646 C C . GLY A 1 84 ? 15.943 3.904 -13.647 1.00 96.62 84 GLY A C 1
ATOM 647 O O . GLY A 1 84 ? 15.250 3.915 -12.631 1.00 96.62 84 GLY A O 1
ATOM 648 N N . PHE A 1 85 ? 15.412 3.609 -14.839 1.00 94.06 85 PHE A N 1
ATOM 649 C CA . PHE A 1 85 ? 13.975 3.332 -15.015 1.00 94.06 85 PHE A CA 1
ATOM 650 C C . PHE A 1 85 ? 13.485 2.140 -14.175 1.00 94.06 85 PHE A C 1
ATOM 652 O O . PHE A 1 85 ? 12.501 2.267 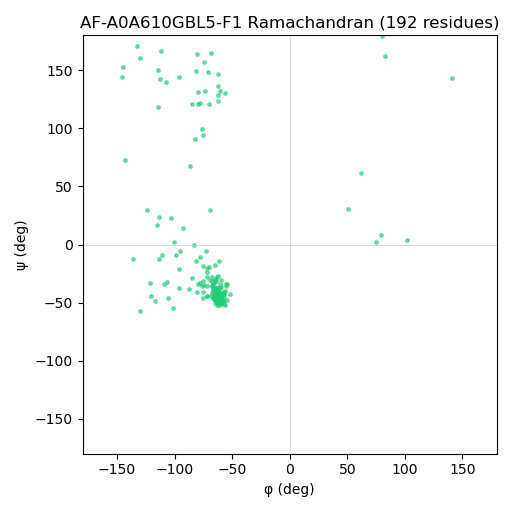-13.448 1.00 94.06 85 PHE A O 1
ATOM 659 N N . LEU A 1 86 ? 14.185 0.999 -14.241 1.00 93.38 86 LEU A N 1
ATOM 660 C CA . LEU A 1 86 ? 13.797 -0.224 -13.521 1.00 93.38 86 LEU A CA 1
ATOM 661 C C . LEU A 1 86 ? 13.786 -0.008 -12.004 1.00 93.38 86 LEU A C 1
ATOM 663 O O . LEU A 1 86 ? 12.848 -0.405 -11.317 1.00 93.38 86 LEU A O 1
ATOM 667 N N . GLU A 1 87 ? 14.813 0.670 -11.499 1.00 94.31 87 GLU A N 1
ATOM 668 C CA . GLU A 1 87 ? 14.939 1.021 -10.088 1.00 94.31 87 GLU A CA 1
ATOM 669 C C . GLU A 1 87 ? 13.852 2.012 -9.667 1.00 94.31 87 GLU A C 1
ATOM 671 O O . GLU A 1 87 ? 13.148 1.784 -8.689 1.00 94.31 87 GLU A O 1
ATOM 676 N N . SER A 1 88 ? 13.635 3.062 -10.459 1.00 95.94 88 SER A N 1
ATOM 677 C CA . SER A 1 88 ? 12.598 4.065 -10.211 1.00 95.94 88 SER A CA 1
ATOM 678 C C . SER A 1 88 ? 11.206 3.446 -10.134 1.00 95.94 88 SER A C 1
ATOM 680 O O . SER A 1 88 ? 10.389 3.829 -9.295 1.00 95.94 88 SER A O 1
ATOM 682 N N . PHE A 1 89 ? 10.919 2.487 -11.015 1.00 94.38 89 PHE A N 1
ATOM 683 C CA . PHE A 1 89 ? 9.630 1.812 -11.044 1.00 94.38 89 PHE A CA 1
ATOM 684 C C . PHE A 1 89 ? 9.463 0.805 -9.898 1.00 94.38 89 PHE A C 1
ATOM 686 O O . PHE A 1 89 ? 8.375 0.705 -9.326 1.00 94.38 89 PHE A O 1
ATOM 693 N N . SER A 1 90 ? 10.545 0.135 -9.495 1.00 94.44 90 SER A N 1
ATOM 694 C CA . SER A 1 90 ? 10.569 -0.661 -8.265 1.00 94.44 90 SER A CA 1
ATOM 695 C C . SER A 1 90 ? 10.283 0.210 -7.037 1.00 94.44 90 SER A C 1
ATOM 697 O O . SER A 1 90 ? 9.370 -0.085 -6.267 1.00 94.44 90 SER A O 1
ATOM 699 N N . ILE A 1 91 ? 10.960 1.359 -6.915 1.00 96.00 91 ILE A N 1
ATOM 700 C CA . ILE A 1 91 ? 10.783 2.307 -5.806 1.00 96.00 91 ILE A CA 1
ATOM 701 C C . ILE A 1 91 ? 9.340 2.798 -5.713 1.00 96.00 91 ILE A C 1
ATOM 703 O O . ILE A 1 91 ? 8.739 2.752 -4.637 1.00 96.00 91 ILE A O 1
ATOM 707 N N . ILE A 1 92 ? 8.757 3.262 -6.825 1.00 96.19 92 ILE A N 1
ATOM 708 C CA . ILE A 1 92 ? 7.393 3.796 -6.776 1.00 96.19 92 ILE A CA 1
ATOM 709 C C . ILE A 1 92 ? 6.366 2.710 -6.450 1.00 96.19 92 ILE A C 1
ATOM 711 O O . ILE A 1 92 ? 5.395 2.983 -5.744 1.00 96.19 92 ILE A O 1
ATOM 715 N N . THR A 1 93 ? 6.591 1.480 -6.920 1.00 94.62 93 THR A N 1
ATOM 716 C CA . THR A 1 93 ? 5.714 0.346 -6.619 1.00 94.62 93 THR A CA 1
ATOM 717 C C . THR A 1 93 ? 5.813 -0.027 -5.141 1.00 94.62 93 THR A C 1
ATOM 719 O O . THR A 1 93 ? 4.785 -0.166 -4.481 1.00 94.62 93 THR A O 1
ATOM 722 N N . ALA A 1 94 ? 7.023 -0.089 -4.579 1.00 95.25 94 ALA A N 1
ATOM 723 C CA . ALA A 1 94 ? 7.238 -0.331 -3.154 1.00 95.25 94 ALA A CA 1
ATOM 724 C C . ALA A 1 94 ? 6.548 0.732 -2.277 1.00 95.25 94 ALA A C 1
ATOM 726 O O . ALA A 1 94 ? 5.874 0.391 -1.300 1.00 95.25 94 ALA A O 1
ATOM 727 N N . ILE A 1 95 ? 6.644 2.014 -2.654 1.00 96.50 95 ILE A N 1
ATOM 728 C CA . ILE A 1 95 ? 5.927 3.116 -1.992 1.00 96.50 95 ILE A CA 1
ATOM 729 C C . ILE A 1 95 ? 4.414 2.907 -2.089 1.00 96.50 95 ILE A C 1
ATOM 731 O O . ILE A 1 95 ? 3.713 2.981 -1.080 1.00 96.50 95 ILE A O 1
ATOM 735 N N . PHE A 1 96 ? 3.904 2.621 -3.287 1.00 95.56 96 PHE A N 1
ATOM 736 C CA . PHE A 1 96 ? 2.477 2.438 -3.529 1.00 95.56 96 PHE A CA 1
ATOM 737 C C . PHE A 1 96 ? 1.882 1.304 -2.685 1.00 95.56 96 PHE A C 1
ATOM 739 O O . PHE A 1 96 ? 0.900 1.513 -1.969 1.00 95.56 96 PHE A O 1
ATOM 746 N N . ILE A 1 97 ? 2.504 0.124 -2.704 1.00 95.06 97 ILE A N 1
ATOM 747 C CA . ILE A 1 97 ? 2.046 -1.041 -1.937 1.00 95.06 97 ILE A CA 1
ATOM 748 C C . ILE A 1 97 ? 2.154 -0.785 -0.433 1.00 95.06 97 ILE A C 1
ATOM 750 O O . ILE A 1 97 ? 1.236 -1.127 0.313 1.00 95.06 97 ILE A O 1
ATOM 754 N N . THR A 1 98 ? 3.210 -0.102 0.015 1.00 96.69 98 THR A N 1
ATOM 755 C CA . THR A 1 98 ? 3.360 0.307 1.418 1.00 96.69 98 THR A CA 1
ATOM 756 C C . THR A 1 98 ? 2.231 1.240 1.864 1.00 96.69 98 THR A C 1
ATOM 758 O O . THR A 1 98 ? 1.671 1.054 2.945 1.00 96.69 98 THR A O 1
ATOM 761 N N . ILE A 1 99 ? 1.845 2.215 1.033 1.00 97.00 99 ILE A N 1
ATOM 762 C CA . ILE A 1 99 ? 0.723 3.119 1.324 1.00 97.00 99 ILE A CA 1
ATOM 763 C C . ILE A 1 99 ? -0.581 2.329 1.451 1.00 97.00 99 ILE A C 1
ATOM 765 O O . ILE A 1 99 ? -1.325 2.533 2.412 1.00 97.00 99 ILE A O 1
ATOM 769 N N . LEU A 1 100 ? -0.856 1.414 0.518 1.00 96.56 100 LEU A N 1
ATOM 770 C CA . LEU A 1 100 ? -2.067 0.592 0.556 1.00 96.56 100 LEU A CA 1
ATOM 771 C C . LEU A 1 100 ? -2.111 -0.323 1.785 1.00 96.56 100 LEU A C 1
ATOM 773 O O . LEU A 1 100 ? -3.154 -0.431 2.431 1.00 96.56 100 LEU A O 1
ATOM 777 N N . LEU A 1 101 ? -0.982 -0.935 2.146 1.00 96.81 101 LEU A N 1
ATOM 778 C CA . LEU A 1 101 ? -0.866 -1.763 3.342 1.00 96.81 101 LEU A CA 1
ATOM 779 C C . LEU A 1 101 ? -1.120 -0.943 4.613 1.00 96.81 101 LEU A C 1
ATOM 781 O O . LEU A 1 101 ? -1.927 -1.340 5.456 1.00 96.81 101 LEU A O 1
ATOM 785 N N . SER A 1 102 ? -0.500 0.232 4.729 1.00 97.12 102 SER A N 1
ATOM 786 C CA . SER A 1 102 ? -0.730 1.142 5.854 1.00 97.12 102 SER A CA 1
ATOM 787 C C . SER A 1 102 ? -2.176 1.632 5.922 1.00 97.12 102 SER A C 1
ATOM 789 O O . SER A 1 102 ? -2.739 1.688 7.014 1.00 97.12 102 SER A O 1
ATOM 791 N N . LEU A 1 103 ? -2.815 1.927 4.785 1.00 97.38 103 LEU A N 1
ATOM 792 C CA . LEU A 1 103 ? -4.236 2.283 4.727 1.00 97.38 103 LEU A CA 1
ATOM 793 C C . LEU A 1 103 ? -5.110 1.137 5.254 1.00 97.38 103 LEU A C 1
ATOM 795 O O . LEU A 1 103 ? -5.966 1.359 6.109 1.00 97.38 103 LEU A O 1
ATOM 799 N N . PHE A 1 104 ? -4.885 -0.085 4.773 1.00 97.50 104 PHE A N 1
ATOM 800 C CA . PHE A 1 104 ? -5.619 -1.269 5.212 1.00 97.50 104 PHE A CA 1
ATOM 801 C C . PHE A 1 104 ? -5.471 -1.503 6.725 1.00 97.50 104 PHE A C 1
ATOM 803 O O . PHE A 1 104 ? -6.471 -1.612 7.440 1.00 97.50 104 PHE A O 1
ATOM 810 N N . LEU A 1 105 ? -4.241 -1.484 7.243 1.00 97.69 105 LEU A N 1
ATOM 811 C CA . LEU A 1 105 ? -3.974 -1.647 8.674 1.00 97.69 105 LEU A CA 1
ATOM 812 C C . LEU A 1 105 ? -4.544 -0.492 9.503 1.00 97.69 105 LEU A C 1
ATOM 814 O O . LEU A 1 105 ? -4.968 -0.701 10.639 1.00 97.69 105 LEU A O 1
ATOM 818 N N . HIS A 1 106 ? -4.610 0.717 8.943 1.00 97.06 106 HIS A N 1
ATOM 819 C CA . HIS A 1 106 ? -5.270 1.848 9.585 1.00 97.06 106 HIS A CA 1
ATOM 820 C C . HIS A 1 106 ? -6.775 1.633 9.719 1.00 97.06 106 HIS A C 1
ATOM 822 O O . HIS A 1 106 ? -7.338 1.886 10.784 1.00 97.06 106 HIS A O 1
ATOM 828 N N . GLN A 1 107 ? -7.436 1.124 8.678 1.00 97.12 107 GLN A N 1
ATOM 829 C CA . GLN A 1 107 ? -8.855 0.775 8.757 1.00 97.12 107 GLN A CA 1
ATOM 830 C C . GLN A 1 107 ? -9.098 -0.296 9.824 1.00 97.12 107 GLN A C 1
ATOM 832 O O . GLN A 1 107 ? -10.023 -0.160 10.628 1.00 97.12 107 GLN A O 1
ATOM 837 N N . LEU A 1 108 ? -8.225 -1.305 9.896 1.00 96.69 108 LEU A N 1
ATOM 838 C CA . LEU A 1 108 ? -8.276 -2.340 10.925 1.00 96.69 108 LEU A CA 1
ATOM 839 C C . LEU A 1 108 ? -8.081 -1.752 12.332 1.00 96.69 108 LEU A C 1
ATOM 841 O O . LEU A 1 108 ? -8.886 -2.006 13.224 1.00 96.69 108 LEU A O 1
ATOM 845 N N . PHE A 1 109 ? -7.077 -0.891 12.524 1.00 97.31 109 PHE A N 1
ATOM 846 C CA . PHE A 1 109 ? -6.842 -0.192 13.790 1.00 97.31 109 PHE A CA 1
ATOM 847 C C . PHE A 1 109 ? -8.081 0.568 14.260 1.00 97.31 109 PHE A C 1
ATOM 849 O O . PHE A 1 109 ? -8.477 0.464 15.419 1.00 97.31 109 PHE A O 1
ATOM 856 N N . GLN A 1 110 ? -8.705 1.326 13.362 1.00 95.81 110 GLN A N 1
ATOM 857 C CA . GLN A 1 110 ? -9.876 2.124 13.696 1.00 95.81 110 GLN A CA 1
ATOM 858 C C . GLN A 1 110 ? -11.100 1.261 14.022 1.00 95.81 110 GLN A C 1
ATOM 860 O O . GLN A 1 110 ? -11.869 1.619 14.914 1.00 95.81 110 GLN A O 1
ATOM 865 N N . LEU A 1 111 ? -11.267 0.119 13.346 1.00 95.62 111 LEU A N 1
ATOM 866 C CA . LEU A 1 111 ? -12.312 -0.848 13.676 1.00 95.62 111 LEU A CA 1
ATOM 867 C C . LEU A 1 111 ? -12.178 -1.304 15.137 1.00 95.62 111 LEU A C 1
ATOM 869 O O . LEU A 1 111 ? -13.145 -1.244 15.891 1.00 95.62 111 LEU A O 1
ATOM 873 N N . PHE A 1 112 ? -10.978 -1.684 15.578 1.00 95.06 112 PHE A N 1
ATOM 874 C CA . PHE A 1 112 ? -10.774 -2.114 16.965 1.00 95.06 112 PHE A CA 1
ATOM 875 C C . PHE A 1 112 ? -10.837 -0.959 17.968 1.00 95.06 112 PHE A C 1
ATOM 877 O O . PHE A 1 112 ? -11.485 -1.075 19.011 1.00 95.06 112 PHE A O 1
ATOM 884 N N . ASN A 1 113 ? -10.193 0.166 17.658 1.00 93.62 113 ASN A N 1
ATOM 885 C CA . ASN A 1 113 ? -10.028 1.257 18.612 1.00 93.62 113 ASN A CA 1
ATOM 886 C C . ASN A 1 113 ? -11.314 2.062 18.815 1.00 93.62 113 ASN A C 1
ATOM 888 O O . ASN A 1 113 ? -11.619 2.439 19.944 1.00 93.62 113 ASN A O 1
ATOM 892 N N . VAL A 1 114 ? -12.046 2.333 17.731 1.00 89.12 114 VAL A N 1
ATOM 893 C CA . VAL A 1 114 ? -13.237 3.191 17.748 1.00 89.12 114 VAL A CA 1
ATOM 894 C C . VAL A 1 114 ? -14.508 2.355 17.742 1.00 89.12 114 VAL A C 1
ATOM 896 O O . VAL A 1 114 ? -15.340 2.515 18.628 1.00 89.12 114 VAL A O 1
ATOM 899 N N . ASN A 1 115 ? -14.671 1.453 16.772 1.00 91.75 115 ASN A N 1
ATOM 900 C CA . ASN A 1 115 ? -15.940 0.743 16.593 1.00 91.75 115 ASN A CA 1
ATOM 901 C C . ASN A 1 115 ? -16.160 -0.367 17.634 1.00 91.75 115 ASN A C 1
ATOM 903 O O . ASN A 1 115 ? -17.291 -0.572 18.067 1.00 91.75 115 ASN A O 1
ATOM 907 N N . LEU A 1 116 ? -15.097 -1.061 18.050 1.00 92.75 116 LEU A N 1
ATOM 908 C CA . LEU A 1 116 ? -15.151 -2.113 19.075 1.00 92.75 116 LEU A CA 1
ATOM 909 C C . LEU A 1 116 ? -14.696 -1.636 20.462 1.00 92.75 116 LEU A C 1
ATOM 911 O O . LEU A 1 116 ? -14.658 -2.434 21.397 1.00 92.75 116 LEU A O 1
ATOM 915 N N . SER A 1 117 ? -14.350 -0.353 20.612 1.00 91.81 117 SER A N 1
ATOM 916 C CA . SER A 1 117 ? -13.939 0.259 21.886 1.00 91.81 117 SER A CA 1
ATOM 917 C C . SER A 1 117 ? -12.835 -0.509 22.633 1.00 91.81 117 SER A C 1
ATOM 919 O O . SER A 1 117 ? -12.764 -0.473 23.862 1.00 91.81 117 SER A O 1
ATOM 921 N N . ALA A 1 118 ? -11.943 -1.206 21.916 1.00 92.00 118 ALA A N 1
ATOM 922 C CA . ALA A 1 118 ? -10.886 -2.018 22.525 1.00 92.00 118 ALA A CA 1
ATOM 923 C C . ALA A 1 118 ? -9.801 -1.162 23.209 1.00 92.00 118 ALA A C 1
ATOM 925 O O . ALA A 1 118 ? -9.057 -1.650 24.064 1.00 92.00 118 ALA A O 1
ATOM 926 N N . GLY A 1 119 ? -9.715 0.119 22.841 1.00 92.38 119 GLY A N 1
ATOM 927 C CA . GLY A 1 119 ? -8.708 1.062 23.310 1.00 92.38 119 GLY A CA 1
ATOM 928 C C . GLY A 1 119 ? -7.384 0.963 22.548 1.00 92.38 119 GLY A C 1
ATOM 929 O O . GLY A 1 119 ? -7.090 -0.033 21.879 1.00 92.38 119 GLY A O 1
ATOM 930 N N . PHE A 1 120 ? -6.566 2.014 22.675 1.00 92.62 120 PHE A N 1
ATOM 931 C CA . PHE A 1 120 ? -5.362 2.214 21.861 1.00 92.62 120 PHE A CA 1
ATOM 932 C C . PHE A 1 120 ? -4.392 1.031 21.945 1.00 92.62 120 PHE A C 1
ATOM 934 O O . PHE A 1 120 ? -4.013 0.476 20.922 1.00 92.62 120 PHE A O 1
ATOM 941 N N . LEU A 1 121 ? -4.024 0.607 23.160 1.00 93.44 121 LEU A N 1
ATOM 942 C CA . LEU A 1 121 ? -3.005 -0.428 23.356 1.00 93.44 121 LEU A CA 1
ATOM 943 C C . LEU A 1 121 ? -3.413 -1.769 22.732 1.00 93.44 121 LEU A C 1
ATOM 945 O O . LEU A 1 121 ? -2.630 -2.358 21.994 1.00 93.44 121 LEU A O 1
ATOM 949 N N . ARG A 1 122 ? -4.642 -2.234 22.994 1.00 94.69 122 ARG A N 1
ATOM 950 C CA . ARG A 1 122 ? -5.139 -3.515 22.466 1.00 94.69 122 ARG A CA 1
ATOM 951 C C . ARG A 1 122 ? -5.249 -3.482 20.944 1.00 94.69 122 ARG A C 1
ATOM 953 O O . ARG A 1 122 ? -4.849 -4.435 20.286 1.00 94.69 122 ARG A O 1
ATOM 960 N N . SER A 1 123 ? -5.723 -2.365 20.396 1.00 96.31 123 SER A N 1
ATOM 961 C CA . SER A 1 123 ? -5.836 -2.168 18.947 1.00 96.31 123 SER A CA 1
ATOM 962 C C . SER A 1 123 ? -4.464 -2.147 18.271 1.00 96.31 123 SER A C 1
ATOM 964 O O . SER A 1 123 ? -4.278 -2.794 17.246 1.00 96.31 123 SER A O 1
ATOM 966 N N . SER A 1 124 ? -3.479 -1.471 18.872 1.00 96.38 124 SER A N 1
ATOM 967 C CA . SER A 1 124 ? -2.096 -1.450 18.382 1.00 96.38 124 SER A CA 1
ATOM 968 C C . SER A 1 124 ? -1.454 -2.835 18.422 1.00 96.38 124 SER A C 1
ATOM 970 O O . SER A 1 124 ? -0.847 -3.239 17.437 1.00 96.38 124 SER A O 1
ATOM 972 N N . ILE A 1 125 ? -1.623 -3.589 19.517 1.00 96.19 125 ILE A N 1
ATOM 973 C CA . ILE A 1 125 ? -1.116 -4.968 19.624 1.00 96.19 125 ILE A CA 1
ATOM 974 C C . ILE A 1 125 ? -1.728 -5.845 18.531 1.00 96.19 125 ILE A C 1
ATOM 976 O O . ILE A 1 125 ? -0.998 -6.558 17.851 1.00 96.19 125 ILE A O 1
ATOM 980 N N . PHE A 1 126 ? -3.046 -5.762 18.324 1.00 95.50 126 PHE A N 1
ATOM 981 C CA . PHE A 1 126 ? -3.723 -6.550 17.297 1.00 95.50 126 PHE A CA 1
ATOM 982 C C . PHE A 1 126 ? -3.218 -6.217 15.888 1.00 95.50 126 PHE A C 1
ATOM 984 O O . PHE A 1 126 ? -2.948 -7.115 15.097 1.00 95.50 126 PHE A O 1
ATOM 991 N N . VAL A 1 127 ? -3.035 -4.932 15.580 1.00 96.56 127 VAL A N 1
ATOM 992 C CA . VAL A 1 127 ? -2.529 -4.483 14.274 1.00 96.56 127 VAL A CA 1
ATOM 993 C C . VAL A 1 127 ? -1.081 -4.898 14.057 1.00 96.56 127 VAL A C 1
ATOM 995 O O . VAL A 1 127 ? -0.752 -5.356 12.970 1.00 96.56 127 VAL A O 1
ATOM 998 N N . VAL A 1 128 ? -0.223 -4.790 15.074 1.00 95.31 128 VAL A N 1
ATOM 999 C CA . VAL A 1 128 ? 1.171 -5.254 14.994 1.00 95.31 128 VAL A CA 1
ATOM 1000 C C . VAL A 1 128 ? 1.225 -6.767 14.817 1.00 95.31 128 VAL A C 1
ATOM 1002 O O . VAL A 1 128 ? 1.994 -7.250 13.994 1.00 95.31 128 VAL A O 1
ATOM 1005 N N . PHE A 1 129 ? 0.384 -7.514 15.531 1.00 94.25 129 PHE A N 1
ATOM 1006 C CA . PHE A 1 129 ? 0.270 -8.958 15.361 1.00 94.25 129 PHE A CA 1
ATOM 1007 C C . PHE A 1 129 ? -0.194 -9.325 13.946 1.00 94.25 129 PHE A C 1
ATOM 1009 O O . PHE A 1 129 ? 0.412 -10.182 13.307 1.00 94.25 129 PHE A O 1
ATOM 1016 N N . PHE A 1 130 ? -1.220 -8.650 13.419 1.00 93.44 130 PHE A N 1
ATOM 1017 C CA . PHE A 1 130 ? -1.708 -8.877 12.058 1.00 93.44 130 PHE A CA 1
ATOM 1018 C C . PHE A 1 130 ? -0.659 -8.493 11.005 1.00 93.44 130 PHE A C 1
ATOM 1020 O O . PHE A 1 130 ? -0.436 -9.225 10.049 1.00 93.44 130 PHE A O 1
ATOM 1027 N N . TYR A 1 131 ? 0.042 -7.377 11.204 1.00 94.56 131 TYR A N 1
ATOM 1028 C CA . TYR A 1 131 ? 1.160 -6.969 10.358 1.00 94.56 131 TYR A CA 1
ATOM 1029 C C . TYR A 1 131 ? 2.281 -8.010 10.370 1.00 94.56 131 TYR A C 1
ATOM 1031 O O . TYR A 1 131 ? 2.736 -8.433 9.315 1.00 94.56 131 TYR A O 1
ATOM 1039 N N . ALA A 1 132 ? 2.684 -8.490 11.548 1.00 91.12 132 ALA A N 1
ATOM 1040 C CA . ALA A 1 132 ? 3.664 -9.561 11.645 1.00 91.12 132 ALA A CA 1
ATOM 1041 C C . ALA A 1 132 ? 3.160 -10.837 10.948 1.00 91.12 132 ALA A C 1
ATOM 1043 O O . ALA A 1 132 ? 3.917 -11.504 10.253 1.00 91.12 132 ALA A O 1
ATOM 1044 N N . SER A 1 133 ? 1.864 -11.129 11.053 1.00 88.56 133 SER A N 1
ATOM 1045 C CA . SER A 1 133 ? 1.232 -12.284 10.412 1.00 88.56 133 SER A CA 1
ATOM 1046 C C . SER A 1 133 ? 1.343 -12.263 8.886 1.00 88.56 133 SER A C 1
ATOM 1048 O O . SER A 1 133 ? 1.519 -13.312 8.271 1.00 88.56 133 SER A O 1
ATOM 1050 N N . ILE A 1 134 ? 1.306 -11.071 8.284 1.00 88.62 134 ILE A N 1
ATOM 1051 C CA . ILE A 1 134 ? 1.459 -10.885 6.838 1.00 88.62 134 ILE A CA 1
ATOM 1052 C C . ILE A 1 134 ? 2.832 -11.357 6.344 1.00 88.62 134 ILE A C 1
ATOM 1054 O O . ILE A 1 134 ? 2.904 -11.926 5.258 1.00 88.62 134 ILE A O 1
ATOM 1058 N N . PHE A 1 135 ? 3.897 -11.140 7.123 1.00 82.56 135 PHE A N 1
ATOM 1059 C CA . PHE A 1 135 ? 5.282 -11.379 6.692 1.00 82.56 135 PHE A CA 1
ATOM 1060 C C . PHE A 1 135 ? 5.936 -12.621 7.315 1.00 82.56 135 PHE A C 1
ATOM 1062 O O . PHE A 1 135 ? 6.772 -13.248 6.673 1.00 82.56 135 PHE A O 1
ATOM 1069 N N . PHE A 1 136 ? 5.581 -12.983 8.551 1.00 69.31 136 PHE A N 1
ATOM 1070 C CA . PHE A 1 136 ? 6.379 -13.894 9.382 1.00 69.31 136 PHE A CA 1
ATOM 1071 C C . PHE A 1 136 ? 5.750 -15.273 9.633 1.00 69.31 136 PHE A C 1
ATOM 1073 O O . PHE A 1 136 ? 6.436 -16.143 10.163 1.00 69.31 136 PHE A O 1
ATOM 1080 N N . ILE A 1 137 ? 4.486 -15.523 9.266 1.00 59.34 137 ILE A N 1
ATOM 1081 C CA . ILE A 1 137 ? 3.829 -16.811 9.588 1.00 59.34 137 ILE A CA 1
ATOM 1082 C C . ILE A 1 137 ? 4.355 -17.992 8.754 1.00 59.34 137 ILE A C 1
ATOM 1084 O O . ILE A 1 137 ? 4.239 -19.136 9.186 1.00 59.34 137 ILE A O 1
ATOM 1088 N N . PHE A 1 138 ? 4.990 -17.742 7.608 1.00 57.47 138 PHE A N 1
ATOM 1089 C CA . PHE A 1 138 ? 5.401 -18.797 6.671 1.00 57.47 138 PHE A CA 1
ATOM 1090 C C . PHE A 1 138 ? 6.901 -18.780 6.351 1.00 57.47 138 PHE A C 1
ATOM 1092 O O . PHE A 1 138 ? 7.305 -19.183 5.266 1.00 57.47 138 PHE A O 1
ATOM 1099 N N . LEU A 1 139 ? 7.732 -18.316 7.293 1.00 59.22 139 LEU A N 1
ATOM 1100 C CA . LEU A 1 139 ? 9.189 -18.385 7.168 1.00 59.22 139 LEU A CA 1
ATOM 1101 C C . LEU A 1 139 ? 9.691 -19.818 7.414 1.00 59.22 139 LEU A C 1
ATOM 1103 O O . LEU A 1 139 ? 9.927 -20.238 8.543 1.00 59.22 139 LEU A O 1
ATOM 1107 N N . LYS A 1 140 ? 9.854 -20.567 6.335 1.00 58.22 140 LYS A N 1
ATOM 1108 C CA . LYS A 1 140 ? 10.621 -21.794 6.181 1.00 58.22 140 LYS A CA 1
ATOM 1109 C C . LYS A 1 140 ? 12.031 -21.519 5.625 1.00 58.22 140 LYS A C 1
ATOM 1111 O O . LYS A 1 140 ? 12.272 -20.633 4.812 1.00 58.22 140 LYS A O 1
ATOM 1116 N N . GLU A 1 141 ? 13.020 -22.271 6.077 1.00 52.03 141 GLU A N 1
ATOM 1117 C CA . GLU A 1 141 ? 14.386 -22.142 5.566 1.00 52.03 141 GLU A CA 1
ATOM 1118 C C . GLU A 1 141 ? 14.502 -22.855 4.205 1.00 52.03 141 GLU A C 1
ATOM 1120 O O . GLU A 1 141 ? 14.195 -24.042 4.105 1.00 52.03 141 GLU A O 1
ATOM 1125 N N . GLY A 1 142 ? 14.899 -22.136 3.149 1.00 51.56 142 GLY A N 1
ATOM 1126 C CA . GLY A 1 142 ? 15.050 -22.687 1.794 1.00 51.56 142 GLY A CA 1
ATOM 1127 C C . GLY A 1 142 ? 14.582 -21.735 0.686 1.00 51.56 142 GLY A C 1
ATOM 1128 O O . GLY A 1 142 ? 13.617 -20.988 0.845 1.00 51.56 142 GLY A O 1
ATOM 1129 N N . ASN A 1 143 ? 15.285 -21.737 -0.451 1.00 45.34 143 ASN A N 1
ATOM 1130 C CA . ASN A 1 143 ? 14.967 -20.872 -1.592 1.00 45.34 143 ASN A CA 1
ATOM 1131 C C . ASN A 1 143 ? 13.569 -21.193 -2.154 1.00 45.34 143 ASN A C 1
ATOM 1133 O O . ASN A 1 143 ? 13.286 -22.339 -2.487 1.00 45.34 143 ASN A O 1
ATOM 1137 N N . HIS A 1 144 ? 12.740 -20.154 -2.309 1.00 54.97 144 HIS A N 1
ATOM 1138 C CA . HIS A 1 144 ? 11.387 -20.163 -2.896 1.00 54.97 144 HIS A CA 1
ATOM 1139 C C . HIS A 1 144 ? 10.232 -20.755 -2.065 1.00 54.97 144 HIS A C 1
ATOM 1141 O O . HIS A 1 144 ? 9.100 -20.720 -2.538 1.00 54.97 144 HIS A O 1
ATOM 1147 N N . GLU A 1 145 ? 10.451 -21.212 -0.827 1.00 58.66 145 GLU A N 1
ATOM 1148 C CA . GLU A 1 145 ? 9.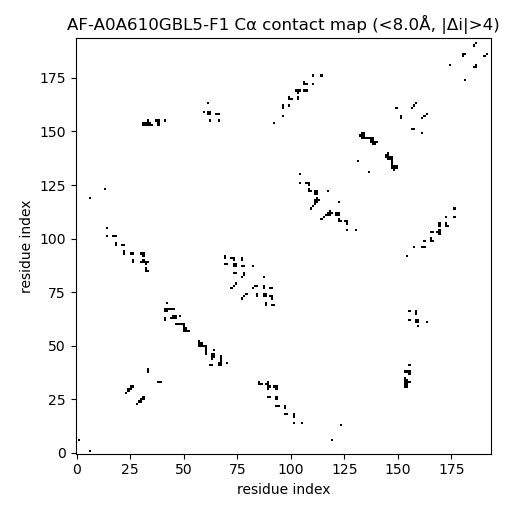356 -21.738 0.017 1.00 58.66 145 GLU A CA 1
ATOM 1149 C C . GLU A 1 145 ? 8.756 -20.702 0.994 1.00 58.66 145 GLU A C 1
ATOM 1151 O O . GLU A 1 145 ? 7.731 -20.971 1.620 1.00 58.66 145 GLU A O 1
ATOM 1156 N N . ASN A 1 146 ? 9.336 -19.496 1.080 1.00 62.62 146 ASN A N 1
ATOM 1157 C CA . ASN A 1 146 ? 8.860 -18.398 1.939 1.00 62.62 146 ASN A CA 1
ATOM 1158 C C . ASN A 1 146 ? 7.799 -17.531 1.287 1.00 62.62 146 ASN A C 1
ATOM 1160 O O . ASN A 1 146 ? 8.007 -16.349 1.005 1.00 62.62 146 ASN A O 1
ATOM 1164 N N . LEU A 1 147 ? 6.637 -18.137 1.081 1.00 73.06 147 LEU A N 1
ATOM 1165 C CA . LEU A 1 147 ? 5.447 -17.430 0.638 1.00 73.06 147 LEU A CA 1
ATOM 1166 C C . LEU A 1 147 ? 4.850 -16.662 1.820 1.00 73.06 147 LEU A C 1
ATOM 1168 O O . LEU A 1 147 ? 4.153 -17.224 2.658 1.00 73.06 147 LEU A O 1
ATOM 1172 N N . TYR A 1 148 ? 5.128 -1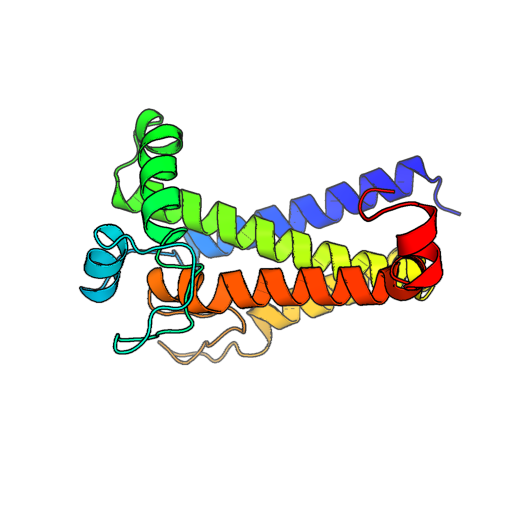5.364 1.898 1.00 82.88 148 TYR A N 1
ATOM 1173 C CA . TYR A 1 148 ? 4.401 -14.464 2.792 1.00 82.88 148 TYR A CA 1
ATOM 1174 C C . TYR A 1 148 ? 3.058 -14.048 2.167 1.00 82.88 148 TYR A C 1
ATOM 1176 O O . TYR A 1 148 ? 2.830 -14.224 0.974 1.00 82.88 148 TYR A O 1
ATOM 1184 N N . MET A 1 149 ? 2.131 -13.500 2.955 1.00 83.50 149 MET A N 1
ATOM 1185 C CA . MET A 1 149 ? 0.744 -13.284 2.504 1.00 83.50 149 MET A CA 1
ATOM 1186 C C . MET A 1 149 ? 0.628 -12.304 1.324 1.00 83.50 149 MET A C 1
ATOM 1188 O O . MET A 1 149 ? -0.310 -12.392 0.539 1.00 83.50 149 MET A O 1
ATOM 1192 N N . LEU A 1 150 ? 1.572 -11.366 1.210 1.00 85.38 150 LEU A N 1
ATOM 1193 C CA . LEU A 1 150 ? 1.664 -10.410 0.100 1.00 85.38 150 LEU A CA 1
ATOM 1194 C C . LEU A 1 150 ? 2.768 -10.780 -0.901 1.00 85.38 150 LEU A C 1
ATOM 1196 O O . LEU A 1 150 ? 3.301 -9.899 -1.574 1.00 85.38 150 LEU A O 1
ATOM 1200 N N . TRP A 1 151 ? 3.165 -12.053 -0.944 1.00 84.56 151 TRP A N 1
ATOM 1201 C CA . TRP A 1 151 ? 4.204 -12.524 -1.846 1.00 84.56 151 TRP A CA 1
ATOM 1202 C C . TRP A 1 151 ? 3.685 -12.587 -3.274 1.00 84.56 151 TRP A C 1
ATOM 1204 O O . TRP A 1 151 ? 2.635 -13.165 -3.542 1.00 84.56 151 TRP A O 1
ATOM 1214 N N . GLU A 1 152 ? 4.470 -12.035 -4.189 1.00 84.81 152 GLU A N 1
ATOM 1215 C CA . GLU A 1 152 ? 4.268 -12.161 -5.623 1.00 84.81 152 GLU A CA 1
ATOM 1216 C C . GLU A 1 152 ? 5.623 -12.213 -6.323 1.00 84.81 152 GLU A C 1
ATOM 1218 O O . GLU A 1 152 ? 6.566 -11.524 -5.927 1.00 84.81 152 GLU A O 1
ATOM 1223 N N . VAL A 1 153 ? 5.704 -13.015 -7.385 1.00 79.12 153 VAL A N 1
ATOM 1224 C CA . VAL A 1 153 ? 6.929 -13.173 -8.187 1.00 79.12 153 VAL A CA 1
ATOM 1225 C C . VAL A 1 153 ? 7.145 -11.957 -9.080 1.00 79.12 153 VAL A C 1
ATOM 1227 O O . VAL A 1 153 ? 8.247 -11.421 -9.157 1.00 79.12 153 VAL A O 1
ATOM 1230 N N . ASN A 1 154 ? 6.078 -11.516 -9.745 1.00 84.44 154 ASN A N 1
ATOM 1231 C CA . ASN A 1 154 ? 6.147 -10.505 -10.788 1.00 84.44 154 ASN A CA 1
ATOM 1232 C C . ASN A 1 154 ? 5.565 -9.198 -10.271 1.00 84.44 154 ASN A C 1
ATOM 1234 O O . ASN A 1 154 ? 4.510 -9.173 -9.633 1.00 84.44 154 ASN A O 1
ATOM 1238 N N . ILE A 1 155 ? 6.200 -8.087 -10.623 1.00 88.44 155 ILE A N 1
ATOM 1239 C CA . ILE A 1 155 ? 5.690 -6.764 -10.275 1.00 88.44 155 ILE A CA 1
ATOM 1240 C C . ILE A 1 155 ? 4.290 -6.522 -10.874 1.00 88.44 155 ILE A C 1
ATOM 1242 O O . ILE A 1 155 ? 3.460 -5.912 -10.214 1.00 88.44 155 ILE A O 1
ATOM 1246 N N . THR A 1 156 ? 3.952 -7.101 -12.032 1.00 88.81 156 THR A N 1
ATOM 1247 C CA . THR A 1 156 ? 2.584 -7.080 -12.589 1.00 88.81 156 THR A CA 1
ATOM 1248 C C . THR A 1 156 ? 1.553 -7.657 -11.618 1.00 88.81 156 THR A C 1
ATOM 1250 O O . THR A 1 156 ? 0.466 -7.100 -11.441 1.00 88.81 156 THR A O 1
ATOM 1253 N N . CYS A 1 157 ? 1.900 -8.737 -10.915 1.00 86.94 157 CYS A N 1
ATOM 1254 C CA . CYS A 1 157 ? 1.011 -9.385 -9.958 1.00 86.94 157 CYS A CA 1
ATOM 1255 C C . CYS A 1 157 ? 0.688 -8.490 -8.754 1.00 86.94 157 CYS A C 1
ATOM 1257 O O . CYS A 1 157 ? -0.437 -8.528 -8.250 1.00 86.94 157 CYS A O 1
ATOM 1259 N N . PHE A 1 158 ? 1.598 -7.594 -8.356 1.00 89.94 158 PHE A N 1
ATOM 1260 C CA . PHE A 1 158 ? 1.292 -6.596 -7.330 1.00 89.94 158 PHE A CA 1
ATOM 1261 C C . PHE A 1 158 ? 0.126 -5.693 -7.739 1.00 89.94 158 PHE A C 1
ATOM 1263 O O . PHE A 1 158 ? -0.711 -5.352 -6.908 1.00 89.94 158 PHE A O 1
ATOM 1270 N N . TYR A 1 159 ? 0.018 -5.346 -9.019 1.00 89.25 159 TYR A N 1
ATOM 1271 C CA . TYR A 1 159 ? -1.080 -4.526 -9.529 1.00 89.25 159 TYR A CA 1
ATOM 1272 C C . TYR A 1 159 ? -2.324 -5.352 -9.863 1.00 89.25 159 TYR A C 1
ATOM 1274 O O . TYR A 1 159 ? -3.438 -4.840 -9.773 1.00 89.25 159 TYR A O 1
ATOM 1282 N N . HIS A 1 160 ? -2.155 -6.626 -10.230 1.00 86.12 160 HIS A N 1
ATOM 1283 C CA . HIS A 1 160 ? -3.259 -7.527 -10.572 1.00 86.12 160 HIS A CA 1
ATOM 1284 C C . HIS A 1 160 ? -3.983 -8.068 -9.336 1.00 86.12 160 HIS A C 1
ATOM 1286 O O . HIS A 1 160 ? -5.189 -8.306 -9.406 1.00 86.12 160 HIS A O 1
ATOM 1292 N N . TYR A 1 161 ? -3.264 -8.285 -8.233 1.00 87.12 161 TYR A N 1
ATOM 1293 C CA . TYR A 1 161 ? -3.764 -9.047 -7.089 1.00 87.12 161 TYR A CA 1
ATOM 1294 C C . TYR A 1 161 ? -3.573 -8.301 -5.773 1.00 87.12 161 TYR A C 1
ATOM 1296 O O . TYR A 1 161 ? -4.564 -7.999 -5.107 1.00 87.12 161 TYR A O 1
ATOM 1304 N N . ILE A 1 162 ? -2.337 -7.930 -5.424 1.00 91.00 162 ILE A N 1
ATOM 1305 C CA . ILE A 1 162 ? -2.038 -7.334 -4.112 1.00 91.00 162 ILE A CA 1
ATOM 1306 C C . ILE A 1 162 ? -2.745 -5.994 -3.923 1.00 91.00 162 ILE A C 1
ATOM 1308 O O . ILE A 1 162 ? -3.453 -5.790 -2.936 1.00 91.00 162 ILE A O 1
ATOM 1312 N N . ALA A 1 163 ? -2.597 -5.076 -4.873 1.00 92.19 163 ALA A N 1
ATOM 1313 C CA . ALA A 1 163 ? -3.165 -3.746 -4.766 1.00 92.19 163 ALA A CA 1
ATOM 1314 C C . ALA A 1 163 ? -4.709 -3.770 -4.772 1.00 92.19 163 ALA A C 1
ATOM 1316 O O . ALA A 1 163 ? -5.293 -3.189 -3.852 1.00 92.19 163 ALA A O 1
ATOM 1317 N N . PRO A 1 164 ? -5.398 -4.499 -5.681 1.00 89.81 164 PRO A N 1
ATOM 1318 C CA . PRO A 1 164 ? -6.844 -4.693 -5.586 1.00 89.81 164 PRO A CA 1
ATOM 1319 C C . PRO A 1 164 ? -7.286 -5.326 -4.263 1.00 89.81 164 PRO A C 1
ATOM 1321 O O . PRO A 1 164 ? -8.264 -4.871 -3.673 1.00 89.81 164 PRO A O 1
ATOM 1324 N N . ALA A 1 165 ? -6.574 -6.342 -3.764 1.00 91.06 165 ALA A N 1
ATOM 1325 C CA . ALA A 1 165 ? -6.912 -6.994 -2.501 1.00 91.06 165 ALA A CA 1
ATOM 1326 C C . ALA A 1 165 ? -6.804 -6.027 -1.314 1.00 91.06 165 ALA A C 1
ATOM 1328 O O . ALA A 1 165 ? -7.721 -5.965 -0.493 1.00 91.06 165 ALA A O 1
ATOM 1329 N N . LEU A 1 166 ? -5.734 -5.229 -1.242 1.00 94.69 166 LEU A N 1
ATOM 1330 C CA . LEU A 1 166 ? -5.542 -4.228 -0.189 1.00 94.69 166 LEU A CA 1
ATOM 1331 C C . LEU A 1 166 ? -6.590 -3.112 -0.268 1.00 94.69 166 LEU A C 1
ATOM 1333 O O . LEU A 1 166 ? -7.171 -2.755 0.758 1.00 94.69 166 LEU A O 1
ATOM 1337 N N . ILE A 1 167 ? -6.885 -2.604 -1.470 1.00 93.69 167 ILE A N 1
ATOM 1338 C CA . ILE A 1 167 ? -7.918 -1.579 -1.689 1.00 93.69 167 ILE A CA 1
ATOM 1339 C C . ILE A 1 167 ? -9.289 -2.103 -1.264 1.00 93.69 167 ILE A C 1
ATOM 1341 O O . ILE A 1 167 ? -9.966 -1.465 -0.458 1.00 93.69 167 ILE A O 1
ATOM 1345 N N . ASN A 1 168 ? -9.684 -3.280 -1.755 1.00 93.38 168 ASN A N 1
ATOM 1346 C CA . ASN A 1 168 ? -10.981 -3.873 -1.440 1.00 93.38 168 ASN A CA 1
ATOM 1347 C C . ASN A 1 168 ? -11.103 -4.201 0.049 1.00 93.38 168 ASN A C 1
ATOM 1349 O O . ASN A 1 168 ? -12.156 -3.965 0.639 1.00 93.38 168 ASN A O 1
ATOM 1353 N N . SER A 1 169 ? -10.034 -4.686 0.682 1.00 94.56 169 SER A N 1
ATOM 1354 C CA . SER A 1 169 ? -10.028 -4.977 2.119 1.00 94.56 169 SER A CA 1
ATOM 1355 C C . SER A 1 169 ? -10.148 -3.699 2.951 1.00 94.56 169 SER A C 1
ATOM 1357 O O . SER A 1 169 ? -10.965 -3.635 3.871 1.00 94.56 169 SER A O 1
ATOM 1359 N N . ALA A 1 170 ? -9.393 -2.651 2.606 1.00 96.81 170 ALA A N 1
ATOM 1360 C CA . ALA A 1 170 ? -9.479 -1.355 3.272 1.00 96.81 170 ALA A CA 1
ATOM 1361 C C . ALA A 1 170 ? -10.876 -0.733 3.114 1.00 96.81 170 ALA A C 1
ATOM 1363 O O . ALA A 1 170 ? -11.461 -0.274 4.098 1.00 96.81 170 ALA A O 1
ATOM 1364 N N . LEU A 1 171 ? -11.433 -0.764 1.900 1.00 95.19 171 LEU A N 1
ATOM 1365 C CA . LEU A 1 171 ? -12.770 -0.254 1.607 1.00 95.19 171 LEU A CA 1
ATOM 1366 C C . LEU A 1 171 ? -13.853 -1.049 2.343 1.00 95.19 171 LEU A C 1
ATOM 1368 O O . LEU A 1 171 ? -14.743 -0.455 2.942 1.00 95.19 171 LEU A O 1
ATOM 1372 N N . SER A 1 172 ? -1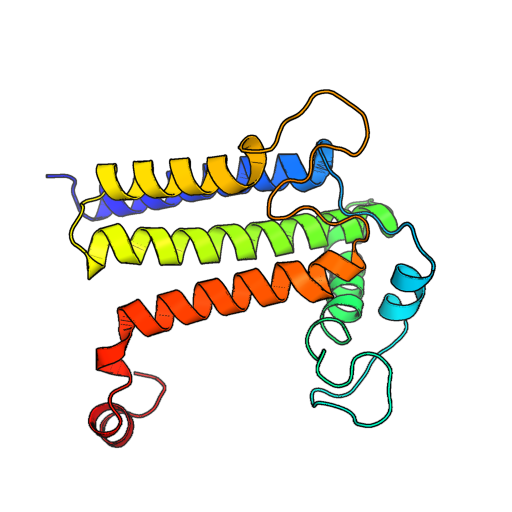3.757 -2.378 2.360 1.00 95.75 172 SER A N 1
ATOM 1373 C CA . SER A 1 172 ? -14.721 -3.238 3.056 1.00 95.75 172 SER A CA 1
ATOM 1374 C C . SER A 1 172 ? -14.749 -2.935 4.551 1.00 95.75 172 SER A C 1
ATOM 1376 O O . SER A 1 172 ? -15.821 -2.741 5.121 1.00 95.75 172 SER A O 1
ATOM 1378 N N . ILE A 1 173 ? -13.580 -2.803 5.188 1.00 96.12 173 ILE A N 1
ATOM 1379 C CA . ILE A 1 173 ? -13.505 -2.422 6.603 1.00 96.12 173 ILE A CA 1
ATOM 1380 C C . ILE A 1 173 ? -14.045 -1.004 6.804 1.00 96.12 173 ILE A C 1
ATOM 1382 O O . ILE A 1 173 ? -14.793 -0.767 7.751 1.00 96.12 173 ILE A O 1
ATOM 1386 N N . PHE A 1 174 ? -13.723 -0.061 5.917 1.00 95.25 174 PHE A N 1
ATOM 1387 C CA . PHE A 1 174 ? -14.269 1.293 5.984 1.00 95.25 174 PHE A CA 1
ATOM 1388 C C . PHE A 1 174 ? -15.805 1.297 5.934 1.00 95.25 174 PHE A C 1
ATOM 1390 O O . PHE A 1 174 ? -16.437 1.969 6.752 1.00 95.25 174 PHE A O 1
ATOM 1397 N N . VAL A 1 175 ? -16.410 0.509 5.042 1.00 93.38 175 VAL A N 1
ATOM 1398 C CA . VAL A 1 175 ? -17.868 0.355 4.949 1.00 93.38 175 VAL A CA 1
ATOM 1399 C C . VAL A 1 175 ? -18.430 -0.299 6.209 1.00 93.38 175 VAL A C 1
ATOM 1401 O O . VAL A 1 175 ? -19.372 0.235 6.783 1.00 93.38 175 VAL A O 1
ATOM 1404 N N . ILE A 1 176 ? -17.822 -1.379 6.713 1.00 93.19 176 ILE A N 1
ATOM 1405 C CA . ILE A 1 176 ? -18.237 -2.033 7.969 1.00 93.19 176 ILE A CA 1
ATOM 1406 C C . ILE A 1 176 ? -18.212 -1.047 9.139 1.00 93.19 176 ILE A C 1
ATOM 1408 O O . ILE A 1 176 ? -19.115 -1.040 9.969 1.00 93.19 176 ILE A O 1
ATOM 1412 N N . ARG A 1 177 ? -17.201 -0.182 9.218 1.00 93.31 177 ARG A N 1
ATOM 1413 C CA . ARG A 1 177 ? -17.087 0.816 10.288 1.00 93.31 177 ARG A CA 1
ATOM 1414 C C . ARG A 1 177 ? -18.145 1.912 10.201 1.00 93.31 177 ARG A C 1
ATOM 1416 O O . ARG A 1 177 ? -18.528 2.459 11.233 1.00 93.31 177 ARG A O 1
ATOM 1423 N N . ASN A 1 178 ? -18.594 2.235 8.993 1.00 89.69 178 ASN A N 1
ATOM 1424 C CA . ASN A 1 178 ? -19.485 3.358 8.714 1.00 89.69 178 ASN A CA 1
ATOM 1425 C C . ASN A 1 178 ? -20.858 2.911 8.185 1.00 89.69 178 ASN A C 1
ATOM 1427 O O . ASN A 1 178 ? -21.591 3.733 7.649 1.00 89.69 178 ASN A O 1
ATOM 1431 N N . TYR A 1 179 ? -21.239 1.637 8.352 1.00 86.19 179 TYR A N 1
ATOM 1432 C CA . TYR A 1 179 ? -22.437 1.055 7.724 1.00 86.19 179 TYR A CA 1
ATOM 1433 C C . TYR A 1 179 ? -23.722 1.837 8.023 1.00 86.19 179 TYR A C 1
ATOM 1435 O O . TYR A 1 179 ? -24.590 1.948 7.166 1.00 86.19 179 TYR A O 1
ATOM 1443 N N . ARG A 1 180 ? -23.824 2.429 9.222 1.00 83.38 180 ARG A N 1
ATOM 1444 C CA . ARG A 1 180 ? -24.965 3.265 9.621 1.00 83.38 180 ARG A CA 1
ATOM 1445 C C . ARG A 1 180 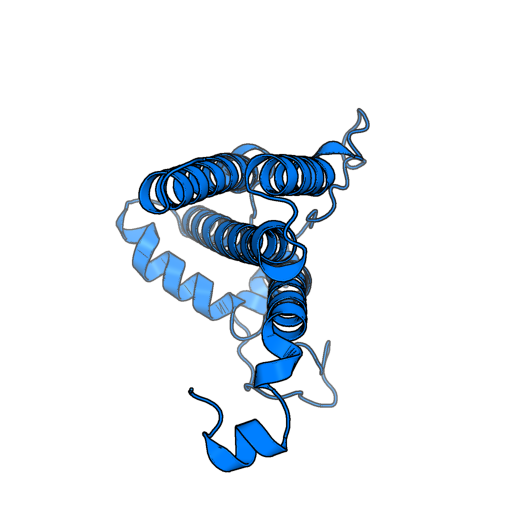? -25.075 4.547 8.800 1.00 83.38 180 ARG A C 1
ATOM 1447 O O . ARG A 1 180 ? -26.182 4.991 8.542 1.00 83.38 180 ARG A O 1
ATOM 1454 N N . ASN A 1 181 ? -23.955 5.119 8.367 1.00 81.31 181 ASN A N 1
ATOM 1455 C CA . ASN A 1 181 ? -23.944 6.319 7.526 1.00 81.31 181 ASN A CA 1
ATOM 1456 C C . ASN A 1 181 ? -24.342 5.998 6.076 1.00 81.31 181 ASN A C 1
ATOM 1458 O O . ASN A 1 181 ? -24.763 6.887 5.345 1.00 81.31 181 ASN A O 1
ATOM 1462 N N . PHE A 1 182 ? -24.264 4.724 5.682 1.00 77.12 182 PHE A N 1
ATOM 1463 C CA . PHE A 1 182 ? -24.697 4.230 4.375 1.00 77.12 182 PHE A CA 1
ATOM 1464 C C . PHE A 1 182 ? -26.153 3.732 4.362 1.00 77.12 182 PHE A C 1
ATOM 1466 O O . PHE A 1 182 ? -26.564 3.075 3.406 1.00 77.12 182 PHE A O 1
ATOM 1473 N N . ASP A 1 183 ? -26.955 4.039 5.390 1.00 80.81 183 ASP A N 1
ATOM 1474 C CA . ASP A 1 183 ? -28.396 3.778 5.352 1.00 80.81 183 ASP A CA 1
ATOM 1475 C C . ASP A 1 183 ? -29.034 4.556 4.191 1.00 80.81 183 ASP A C 1
ATOM 1477 O O . ASP A 1 183 ? -28.812 5.758 4.030 1.00 80.81 183 ASP A O 1
ATOM 1481 N N . VAL A 1 184 ? -29.856 3.881 3.384 1.00 78.25 184 VAL A N 1
ATOM 1482 C CA . VAL A 1 184 ? -30.502 4.466 2.197 1.00 78.25 184 VAL A CA 1
ATOM 1483 C C . VAL A 1 184 ? -31.308 5.718 2.551 1.00 78.25 184 VAL A C 1
ATOM 1485 O O . VAL A 1 184 ? -31.356 6.660 1.761 1.00 78.25 184 VAL A O 1
ATOM 1488 N N . ASN A 1 185 ? -31.922 5.769 3.733 1.00 80.25 185 ASN A N 1
ATOM 1489 C CA . ASN A 1 185 ? -32.686 6.930 4.183 1.00 80.25 185 ASN A CA 1
ATOM 1490 C C . ASN A 1 185 ? -31.775 8.110 4.534 1.00 80.25 185 ASN A C 1
ATOM 1492 O O . ASN A 1 185 ? -32.130 9.257 4.264 1.00 80.25 185 ASN A O 1
ATOM 1496 N N . ILE A 1 186 ? -30.594 7.837 5.093 1.00 73.81 186 ILE A N 1
ATOM 1497 C CA . ILE A 1 186 ? -29.586 8.855 5.410 1.00 73.81 186 ILE A CA 1
ATOM 1498 C C . ILE A 1 186 ? -28.941 9.369 4.119 1.00 73.81 186 ILE A C 1
ATOM 1500 O O . ILE A 1 186 ? -28.866 10.580 3.926 1.00 73.81 186 ILE A O 1
ATOM 1504 N N . LEU A 1 187 ? -28.591 8.479 3.188 1.00 76.69 187 LEU A N 1
ATOM 1505 C CA . LEU A 1 187 ? -28.048 8.841 1.875 1.00 76.69 187 LEU A CA 1
ATOM 1506 C C . LEU A 1 187 ? -29.039 9.660 1.040 1.00 76.69 187 LEU A C 1
ATOM 1508 O O . LEU A 1 187 ? -28.647 10.635 0.406 1.00 76.69 187 LEU A O 1
ATOM 1512 N N . LYS A 1 188 ? -30.335 9.320 1.070 1.00 73.81 188 LYS A N 1
ATOM 1513 C CA . LYS A 1 188 ? -31.384 10.120 0.412 1.00 73.81 188 LYS A CA 1
ATOM 1514 C C . LYS A 1 188 ? -31.529 11.516 1.016 1.00 73.81 188 LYS A C 1
ATOM 1516 O O . LYS A 1 188 ? -31.910 12.438 0.302 1.00 73.81 188 LYS A O 1
ATOM 1521 N N . ARG A 1 189 ? -31.269 11.666 2.318 1.00 74.75 189 ARG A N 1
ATOM 1522 C CA . ARG A 1 189 ? -31.463 12.926 3.047 1.00 74.75 189 ARG A CA 1
ATOM 1523 C C . ARG A 1 189 ? -30.245 13.848 2.981 1.00 74.75 189 ARG A C 1
ATOM 1525 O O . ARG A 1 189 ? -30.425 15.054 2.864 1.00 74.75 189 ARG A O 1
ATOM 1532 N N . ASN A 1 190 ? -29.040 13.284 3.037 1.00 73.69 190 ASN A N 1
ATOM 1533 C CA . ASN A 1 190 ? -27.791 14.039 3.161 1.00 73.69 190 ASN A CA 1
ATOM 1534 C C . ASN A 1 190 ? -26.889 13.928 1.915 1.00 73.69 190 ASN A C 1
ATOM 1536 O O . ASN A 1 190 ? -25.957 14.706 1.773 1.00 73.69 190 ASN A O 1
ATOM 1540 N N . GLY A 1 191 ? -27.156 13.011 0.982 1.00 68.44 191 GLY A N 1
ATOM 1541 C CA . GLY A 1 191 ? -26.267 12.728 -0.148 1.00 68.44 191 GLY A CA 1
ATOM 1542 C C . GLY A 1 191 ? -25.086 11.819 0.223 1.00 68.44 191 GLY A C 1
ATOM 1543 O O . GLY A 1 191 ? -24.951 11.376 1.359 1.00 68.44 191 GLY A O 1
ATOM 1544 N N . VAL A 1 192 ? -24.238 11.510 -0.765 1.00 57.91 192 VAL A N 1
ATOM 1545 C CA . VAL A 1 192 ? -23.114 10.552 -0.641 1.00 57.91 192 VAL A CA 1
ATOM 1546 C C . VAL A 1 192 ? -21.863 11.172 0.010 1.00 57.91 192 VAL A C 1
ATOM 1548 O O . VAL A 1 192 ? -20.963 10.449 0.421 1.00 57.91 192 VAL A O 1
ATOM 1551 N N . TRP A 1 193 ? -21.799 12.503 0.121 1.00 53.75 193 TRP A N 1
ATOM 1552 C CA . TRP A 1 193 ? -20.584 13.251 0.485 1.00 53.75 193 TRP A CA 1
ATOM 1553 C C . TRP A 1 193 ? -20.655 13.967 1.844 1.00 53.75 193 TRP A C 1
ATOM 1555 O O . TRP A 1 193 ? -19.941 14.949 2.044 1.00 53.75 193 TRP A O 1
ATOM 1565 N N . TYR A 1 194 ? -21.512 13.498 2.755 1.00 46.72 194 TYR A N 1
ATOM 1566 C CA . TYR A 1 194 ? -21.563 13.974 4.143 1.00 46.72 194 TYR A CA 1
ATOM 1567 C C . TYR A 1 194 ? -20.865 13.016 5.107 1.00 46.72 194 TYR A C 1
ATOM 1569 O O . TYR A 1 194 ? -21.051 11.787 4.961 1.00 46.72 194 TYR A O 1
#

Foldseek 3Di:
DQDPVRLVVVLVVLLVVLLVVLLCCCQPVNFAFADDPVLVVLLPAADDQAQDPPDDPSPQRQSNCVSVVLLVVLVVPPVVVVDDSRSSSSNSLSNLLSVLLSLLLVLQLCCVVPVVVVHRPVSSVVSVVVSCQQQPPQDDPDPPRRDGNQDDDHSSCCRRPSNVVSVVSSVVSVCVSCVVCVPPVNCVVPNPPD

pLDDT: mean 85.65, std 12.47, range [45.34, 97.81]

Nearest PDB structures (foldseek):
  8ien-assembly1_P  TM=1.820E-01  e=7.357E+00  Homo sapiens

Mean predicted aligned error: 7.06 Å

Secondary structure (DSSP, 8-state):
---HHHHHHHHHHHHHHHHHHHHHIIIIIS-----SHHHHHHHH----SS--TTSSSTT--SHHHHHHHHHHHHHHHTGGGT--HHHHHHHHHHHHHHHHHHHHHHHHHHIIIIIS---HHHHHHHHHHHHHHHHHTT--SSTT----TT--SSHHHIIIIIHHHHHHHHHHHHHHHHGGGG-HHHHHHH-TT-

Organism: NCBI:txid192955